Protein AF-A0A6J7ZIA9-F1 (afdb_monomer_lite)

Sequence (327 aa):
MGFYFVWRYLKLGTLVGGYGEGIHLKFNPIQILYNLIIYPTRSVLTGQFNSSLTFWILTFIGLVLISIFALILGYYKHQLKSQIPQTLLLIIVGFWICVLPAINVSVSPFDSQGERYLYWASSFMSIYIALIITILVSNFQLCLILSSIILVSLGLSLHSVNQNWKFAGELSQSLLTSMQKTPIESPIITSVPDNFRGAYLYRTGLIQGLHLFDLDNRFNVQFEQKSTDKPFETVRFYTNNILLVIMNTLREPTDKITINTLKPNQYQFQLSNPQTLFFPTPKNTLVTKDYQVSDVQPQSYTLTLNNPNRFQDLLLYSSGEFVKLSD

Organism: NCBI:txid329571

Secondary structure (DSSP, 8-state):
-HHHHHHHHHHHS-SS-GGGHHHHT---HHHHHHHHHHHHHHTTS---TT--HHHHHHHHHHHHHHHHHHHHHHHHHH-TT-SHHHHHHHHHHHHHHHHGGGTTSPPPSSSSTTGGGTTTHHHHHHHHHHHHHHHH---HHHHHHHHHHHHHHHHHHHHHHHHHHHHHHHHHHHHHHHHHHS--SS-EES-EEEEETTEESSTTTHHHHHHHH-TT-TT--EEEEEE-STT-EEEEEE-SS-EE--EEEE-STT-BEEEEEEETTEEEEEESSTT--EE--TTS--B-SSEEEE---SSEEEEEESSGGGGGGEEEEETTEEEE---

Radius of gyration: 24.94 Å; chains: 1; bounding box: 61×48×70 Å

pLDDT: mean 90.67, std 7.44, range [52.53, 97.94]

Foldseek 3Di:
DVVVQVVCCVVQVDSADDVCCVQLVPDDPVLLVLCVQCQLQCLQDPAAAPDDSVNSVVSSVVVVVLLVVLLVLCCVVVPPVDCLVVLLVCLVVQLCVQLSSVSRPDQHNHARAPCVSNVRSSVSVVVNVLSSLVSVDVDPVVSVVVVVVSVVVVVVVVVVNVVQQVVLVVLLVQALVQVLPDPAQAAEEQEAEQGARNRGHPVPCNLVCCVVPVPVCSQVKDWDWADDRPPDIDIDIDGPRYAHAWYKYHHDLQKWWDWDDPDVQKIKIFIPDPSMFIDHDPSHDQDDCQWHWADGDRGMTMIGGNNNVCLQRYWTDGSSYTDGDDD

Structure (mmCIF, N/CA/C/O backbone):
data_AF-A0A6J7ZIA9-F1
#
_entry.id   AF-A0A6J7ZIA9-F1
#
loop_
_atom_site.group_PDB
_atom_site.id
_atom_site.type_symbol
_atom_site.label_atom_id
_atom_site.label_alt_id
_atom_site.label_comp_id
_atom_site.label_asym_id
_atom_site.label_entity_id
_atom_site.label_seq_id
_atom_site.pdbx_PDB_ins_code
_atom_site.Cartn_x
_atom_site.Cartn_y
_atom_site.Cartn_z
_atom_site.occupancy
_atom_site.B_iso_or_equiv
_atom_site.auth_seq_id
_atom_site.auth_comp_id
_atom_site.auth_asym_id
_atom_site.auth_atom_id
_atom_site.pdbx_PDB_model_num
ATOM 1 N N . MET A 1 1 ? -20.265 -16.336 9.964 1.00 63.94 1 MET A N 1
ATOM 2 C CA . MET A 1 1 ? -18.920 -16.842 9.598 1.00 63.94 1 MET A CA 1
ATOM 3 C C . MET A 1 1 ? -18.919 -18.332 9.263 1.00 63.94 1 MET A C 1
ATOM 5 O O . MET A 1 1 ? -18.637 -18.649 8.119 1.00 63.94 1 MET A O 1
ATOM 9 N N . GLY A 1 2 ? -19.279 -19.246 10.178 1.00 78.88 2 GLY A N 1
ATOM 10 C CA . GLY A 1 2 ? -19.210 -20.701 9.918 1.00 78.88 2 GLY A CA 1
ATOM 11 C C . GLY A 1 2 ? -19.972 -21.176 8.672 1.00 78.88 2 GLY A C 1
ATOM 12 O O . GLY A 1 2 ? -19.410 -21.882 7.844 1.00 78.88 2 GLY A O 1
ATOM 13 N N . PHE A 1 3 ? -21.203 -20.692 8.469 1.00 85.06 3 PHE A N 1
ATOM 14 C CA . PHE A 1 3 ? -22.002 -21.018 7.279 1.00 85.06 3 PHE A CA 1
ATOM 15 C C . PHE A 1 3 ? -21.321 -20.619 5.959 1.00 85.06 3 PHE A C 1
ATOM 17 O O . PHE A 1 3 ? -21.367 -21.377 4.997 1.00 85.06 3 PHE A O 1
ATOM 24 N N . TYR A 1 4 ? -20.642 -19.466 5.922 1.00 83.69 4 TYR A N 1
ATOM 25 C CA . TYR A 1 4 ? -19.906 -19.018 4.735 1.00 83.69 4 TYR A CA 1
ATOM 26 C C . TYR A 1 4 ? -18.781 -19.993 4.383 1.00 83.69 4 TYR A C 1
ATOM 28 O O . TYR A 1 4 ? -18.670 -20.397 3.231 1.00 83.69 4 TYR A O 1
ATOM 36 N N . PHE A 1 5 ? -17.977 -20.403 5.368 1.00 83.50 5 PHE A N 1
ATOM 37 C CA . PHE A 1 5 ? -16.875 -21.337 5.137 1.00 83.50 5 PHE A CA 1
ATOM 38 C C . PHE A 1 5 ? -17.368 -22.728 4.735 1.00 83.50 5 PHE A C 1
ATOM 40 O O . PHE A 1 5 ? -16.812 -23.313 3.811 1.00 83.50 5 PHE A O 1
ATOM 47 N N . VAL A 1 6 ? -18.445 -23.222 5.356 1.00 88.56 6 VAL A N 1
ATOM 48 C CA . VAL A 1 6 ? -19.082 -24.491 4.966 1.00 88.56 6 VAL A CA 1
ATOM 49 C C . VAL A 1 6 ? -19.603 -24.411 3.532 1.00 88.56 6 VAL A C 1
ATOM 51 O O . VAL A 1 6 ? -19.266 -25.257 2.711 1.00 88.56 6 VAL A O 1
ATOM 54 N N . TRP A 1 7 ? -20.368 -23.371 3.191 1.00 87.31 7 TRP A N 1
ATOM 55 C CA . TRP A 1 7 ? -20.901 -23.194 1.839 1.00 87.31 7 TRP A CA 1
ATOM 56 C C . TRP A 1 7 ? -19.794 -23.043 0.793 1.00 87.31 7 TRP A C 1
ATOM 58 O O . TRP A 1 7 ? -19.853 -23.648 -0.277 1.00 87.31 7 TRP A O 1
ATOM 68 N N . ARG A 1 8 ? -18.751 -22.273 1.116 1.00 84.88 8 ARG A N 1
ATOM 69 C CA . ARG A 1 8 ? -17.570 -22.104 0.271 1.00 84.88 8 ARG A CA 1
ATOM 70 C C . ARG A 1 8 ? -16.869 -23.436 0.035 1.00 84.88 8 ARG A C 1
ATOM 72 O O . ARG A 1 8 ? -16.573 -23.745 -1.111 1.00 84.88 8 ARG A O 1
ATOM 79 N N . TYR A 1 9 ? -16.655 -24.232 1.079 1.00 86.50 9 TYR A N 1
ATOM 80 C CA . TYR A 1 9 ? -16.049 -25.554 0.949 1.00 86.50 9 TYR A CA 1
ATOM 81 C C . TYR A 1 9 ? -16.898 -26.480 0.071 1.00 86.50 9 TYR A C 1
ATOM 83 O O . TYR A 1 9 ? -16.375 -27.083 -0.859 1.00 86.50 9 TYR A O 1
ATOM 91 N N . LEU A 1 10 ? -18.218 -26.513 0.285 1.00 88.94 10 LEU A N 1
ATOM 92 C CA . LEU A 1 10 ? -19.140 -27.314 -0.527 1.00 88.94 10 LEU A CA 1
ATOM 93 C C . LEU A 1 10 ? -19.151 -26.904 -2.008 1.00 88.94 10 LEU A C 1
ATOM 95 O O . LEU A 1 10 ? -19.373 -27.748 -2.871 1.00 88.94 10 LEU A O 1
ATOM 99 N N . LYS A 1 11 ? -18.941 -25.618 -2.319 1.00 86.44 11 LYS A N 1
ATOM 100 C CA . LYS A 1 11 ? -18.959 -25.107 -3.699 1.00 86.44 11 LYS A CA 1
ATOM 101 C C . LYS A 1 11 ? -17.598 -25.107 -4.389 1.00 86.44 11 LYS A C 1
ATOM 103 O O . LYS A 1 11 ? -17.558 -25.268 -5.603 1.00 86.44 11 LYS A O 1
ATOM 108 N N . LEU A 1 12 ? -16.519 -24.875 -3.648 1.00 81.88 12 LEU A N 1
ATOM 109 C CA . LEU A 1 12 ? -15.186 -24.600 -4.195 1.00 81.88 12 LEU A CA 1
ATOM 110 C C . LEU A 1 12 ? -14.130 -25.633 -3.781 1.00 81.88 12 LEU A C 1
ATOM 112 O O . LEU A 1 12 ? -12.969 -25.476 -4.145 1.00 81.88 12 LEU A O 1
ATOM 116 N N . GLY A 1 13 ? -14.480 -26.614 -2.942 1.00 81.50 13 GLY A N 1
ATOM 117 C CA . GLY A 1 13 ? -13.549 -27.611 -2.396 1.00 81.50 13 GLY A CA 1
ATOM 118 C C . GLY A 1 13 ? -12.476 -27.045 -1.456 1.00 81.50 13 GLY A C 1
ATOM 119 O O . GLY A 1 13 ? -11.647 -27.791 -0.946 1.00 81.50 13 GLY A O 1
ATOM 120 N N . THR A 1 14 ? -12.476 -25.731 -1.210 1.00 78.94 14 THR A N 1
ATOM 121 C CA . THR A 1 14 ? -11.417 -25.016 -0.490 1.00 78.94 14 THR A CA 1
ATOM 122 C C . THR A 1 14 ? -12.005 -24.018 0.506 1.00 78.94 14 THR A C 1
ATOM 124 O O . THR A 1 14 ? -12.963 -23.296 0.216 1.00 78.94 14 THR A O 1
ATOM 127 N N . LEU A 1 15 ? -11.423 -23.960 1.708 1.00 78.19 15 LEU A N 1
ATOM 128 C CA . LEU A 1 15 ? -11.822 -23.008 2.755 1.00 78.19 15 LEU A CA 1
ATOM 129 C C . LEU A 1 15 ? -11.200 -21.623 2.538 1.00 78.19 15 LEU A C 1
ATOM 131 O O . LEU A 1 15 ? -11.839 -20.602 2.789 1.00 78.19 15 LEU A O 1
ATOM 135 N N . VAL A 1 16 ? -9.968 -21.596 2.029 1.00 76.06 16 VAL A N 1
ATOM 136 C CA . VAL A 1 16 ? -9.188 -20.393 1.720 1.00 76.06 16 VAL A CA 1
ATOM 137 C C . VAL A 1 16 ? -8.781 -20.474 0.251 1.00 76.06 16 VAL A C 1
ATOM 139 O O . VAL A 1 16 ? -8.433 -21.542 -0.234 1.00 76.06 16 VAL A O 1
ATOM 142 N N . GLY A 1 17 ? -8.900 -19.375 -0.495 1.00 69.81 17 GLY A N 1
ATOM 143 C CA . GLY A 1 17 ? -8.611 -19.380 -1.933 1.00 69.81 17 GLY A CA 1
ATOM 144 C C . GLY A 1 17 ? -7.134 -19.143 -2.241 1.00 69.81 17 GLY A C 1
ATOM 145 O O . GLY A 1 17 ? -6.592 -18.143 -1.777 1.00 69.81 17 GLY A O 1
ATOM 146 N N . GLY A 1 18 ? -6.544 -20.004 -3.079 1.00 67.62 18 GLY A N 1
ATOM 147 C CA . GLY A 1 18 ? -5.264 -19.845 -3.791 1.00 67.62 18 GLY A CA 1
ATOM 148 C C . GLY A 1 18 ? -4.221 -18.954 -3.108 1.00 67.62 18 GLY A C 1
ATOM 149 O O . GLY A 1 18 ? -3.633 -19.331 -2.100 1.00 67.62 18 GLY A O 1
ATOM 150 N N . TYR A 1 19 ? -4.018 -17.742 -3.644 1.00 62.50 19 TYR A N 1
ATOM 151 C CA . TYR A 1 19 ? -3.041 -16.754 -3.145 1.00 62.50 19 TYR A CA 1
ATOM 152 C C . TYR A 1 19 ? -3.145 -16.477 -1.635 1.00 62.50 19 TYR A C 1
ATOM 154 O O . TYR A 1 19 ? -2.147 -16.197 -0.974 1.00 62.50 19 TYR A O 1
ATOM 162 N N . GLY A 1 20 ? -4.354 -16.564 -1.082 1.00 67.62 20 GLY A N 1
ATOM 163 C CA . GLY A 1 20 ? -4.605 -16.333 0.328 1.00 67.62 20 GLY A CA 1
ATOM 164 C C . GLY A 1 20 ? -4.094 -17.444 1.243 1.00 67.62 20 GLY A C 1
ATOM 165 O O . GLY A 1 20 ? -3.808 -17.162 2.399 1.00 67.62 20 GLY A O 1
ATOM 166 N N . GLU A 1 21 ? -3.938 -18.680 0.770 1.00 73.00 21 GLU A N 1
ATOM 167 C CA . GLU A 1 21 ? -3.527 -19.806 1.617 1.00 73.00 21 GLU A CA 1
ATOM 168 C C . GLU A 1 21 ? -2.119 -19.596 2.190 1.00 73.00 21 GLU A C 1
ATOM 170 O O . GLU A 1 21 ? -1.925 -19.625 3.406 1.00 73.00 21 GLU A O 1
ATOM 175 N N . GLY A 1 22 ? -1.159 -19.247 1.327 1.00 74.81 22 GLY A N 1
ATOM 176 C CA . GLY A 1 22 ? 0.238 -19.021 1.714 1.00 74.81 22 GLY A CA 1
ATOM 177 C C . GLY A 1 22 ? 0.473 -17.802 2.616 1.00 74.81 22 GLY A C 1
ATOM 178 O O . GLY A 1 22 ? 1.568 -17.643 3.155 1.00 74.81 22 GLY A O 1
ATOM 179 N N . ILE A 1 23 ? -0.537 -16.942 2.789 1.00 79.06 23 ILE A N 1
ATOM 180 C CA . ILE A 1 23 ? -0.454 -15.725 3.606 1.00 79.06 23 ILE A CA 1
ATOM 181 C C . ILE A 1 23 ? -1.338 -15.851 4.852 1.00 79.06 23 ILE A C 1
ATOM 183 O O . ILE A 1 23 ? -0.855 -15.692 5.969 1.00 79.06 23 ILE A O 1
ATOM 187 N N . HIS A 1 24 ? -2.623 -16.170 4.690 1.00 80.00 24 HIS A N 1
ATOM 188 C CA . HIS A 1 24 ? -3.585 -16.230 5.791 1.00 80.00 24 HIS A CA 1
ATOM 189 C C . HIS A 1 24 ? -3.388 -17.444 6.703 1.00 80.00 24 HIS A C 1
ATOM 191 O O . HIS A 1 24 ? -3.797 -17.368 7.858 1.00 80.00 24 HIS A O 1
ATOM 197 N N . LEU A 1 25 ? -2.753 -18.530 6.242 1.00 82.62 25 LEU A N 1
ATOM 198 C CA . LEU A 1 25 ? -2.433 -19.690 7.089 1.00 82.62 25 LEU A CA 1
ATOM 199 C C . LEU A 1 25 ? -1.019 -19.636 7.685 1.00 82.62 25 LEU A C 1
ATOM 201 O O . LEU A 1 25 ? -0.633 -20.514 8.455 1.00 82.62 25 LEU A O 1
ATOM 205 N N . LYS A 1 26 ? -0.238 -18.598 7.367 1.00 86.19 26 LYS A N 1
ATOM 206 C CA . LYS A 1 26 ? 1.112 -18.421 7.900 1.00 86.19 26 LYS A CA 1
ATOM 207 C C . LYS A 1 26 ? 1.062 -17.680 9.236 1.00 86.19 26 LYS A C 1
ATOM 209 O O . LYS A 1 26 ? 1.241 -16.465 9.298 1.00 86.19 26 LYS A O 1
ATOM 214 N N . PHE A 1 27 ? 0.839 -18.425 10.315 1.00 87.62 27 PHE A N 1
ATOM 215 C CA . PHE A 1 27 ? 0.818 -17.885 11.675 1.00 87.62 27 PHE A CA 1
ATOM 216 C C . PHE A 1 27 ? 2.228 -17.519 12.143 1.00 87.62 27 PHE A C 1
ATOM 218 O O . PHE A 1 27 ? 2.970 -18.352 12.659 1.00 87.62 27 PHE A O 1
ATOM 225 N N . ASN A 1 28 ? 2.605 -16.256 11.954 1.00 92.12 28 ASN A N 1
ATOM 226 C CA . ASN A 1 28 ? 3.830 -15.697 12.511 1.00 92.12 28 ASN A CA 1
ATOM 227 C C . ASN A 1 28 ? 3.496 -14.940 13.814 1.00 92.12 28 ASN A C 1
ATOM 229 O O . ASN A 1 28 ? 2.843 -13.897 13.745 1.00 92.12 28 ASN A O 1
ATOM 233 N N . PRO A 1 29 ? 3.958 -15.405 14.991 1.00 93.31 29 PRO A N 1
ATOM 234 C CA . PRO A 1 29 ? 3.636 -14.774 16.273 1.00 93.31 29 PRO A CA 1
ATOM 235 C C . PRO A 1 29 ? 4.041 -13.298 16.367 1.00 93.31 29 PRO A C 1
ATOM 237 O O . PRO A 1 29 ? 3.308 -12.498 16.942 1.00 93.31 29 PRO A O 1
ATOM 240 N N . ILE A 1 30 ? 5.176 -12.919 15.769 1.00 93.31 30 ILE A N 1
ATOM 241 C CA . ILE A 1 30 ? 5.675 -11.534 15.785 1.00 93.31 30 ILE A CA 1
ATOM 242 C C . ILE A 1 30 ? 4.734 -10.633 14.981 1.00 93.31 30 ILE A C 1
ATOM 244 O O . ILE A 1 30 ? 4.370 -9.548 15.427 1.00 93.31 30 ILE A O 1
ATOM 248 N N . GLN A 1 31 ? 4.299 -11.110 13.814 1.00 92.50 31 GLN A N 1
ATOM 249 C CA . GLN A 1 31 ? 3.351 -10.407 12.953 1.00 92.50 31 GLN A CA 1
ATOM 250 C C . GLN A 1 31 ? 1.987 -10.237 13.632 1.00 92.50 31 GLN A C 1
ATOM 252 O O . GLN A 1 31 ? 1.391 -9.162 13.577 1.00 92.50 31 GLN A O 1
ATOM 257 N N . ILE A 1 32 ? 1.503 -11.286 14.298 1.00 94.62 32 ILE A N 1
ATOM 258 C CA . ILE A 1 32 ? 0.249 -11.243 15.051 1.00 94.62 32 ILE A CA 1
ATOM 259 C C . ILE A 1 32 ? 0.358 -10.215 16.179 1.00 94.62 32 ILE A C 1
ATOM 261 O O . ILE A 1 32 ? -0.504 -9.348 16.284 1.00 94.62 32 ILE A O 1
ATOM 265 N N . LEU A 1 33 ? 1.434 -10.252 16.974 1.00 94.62 33 LEU A N 1
ATOM 266 C CA . LEU A 1 33 ? 1.655 -9.297 18.063 1.00 94.62 33 LEU A CA 1
ATOM 267 C C . LEU A 1 33 ? 1.721 -7.850 17.556 1.00 94.62 33 LEU A C 1
ATOM 269 O O . LEU A 1 33 ? 1.126 -6.958 18.154 1.00 94.62 33 LEU A O 1
ATOM 273 N N . TYR A 1 34 ? 2.391 -7.625 16.426 1.00 94.81 34 TYR A N 1
ATOM 274 C CA . TYR A 1 34 ? 2.410 -6.329 15.757 1.00 94.81 34 TYR A CA 1
ATOM 275 C C . TYR A 1 34 ? 0.993 -5.870 15.375 1.00 94.81 34 TYR A C 1
ATOM 277 O O . TYR A 1 34 ? 0.587 -4.751 15.693 1.00 94.81 34 TYR A O 1
ATOM 285 N N . ASN A 1 35 ? 0.194 -6.750 14.772 1.00 95.38 35 ASN A N 1
ATOM 286 C CA . ASN A 1 35 ? -1.176 -6.438 14.364 1.00 95.38 35 ASN A CA 1
ATOM 287 C C . ASN A 1 35 ? -2.129 -6.211 15.541 1.00 95.38 35 ASN A C 1
ATOM 289 O O . ASN A 1 35 ? -3.050 -5.404 15.413 1.00 95.38 35 ASN A O 1
ATOM 293 N N . LEU A 1 36 ? -1.885 -6.835 16.700 1.00 95.50 36 LEU A N 1
ATOM 294 C CA . LEU A 1 36 ? -2.646 -6.551 17.920 1.00 95.50 36 LEU A CA 1
ATOM 295 C C . LEU A 1 36 ? -2.551 -5.071 18.335 1.00 95.50 36 LEU A C 1
ATOM 297 O O . LEU A 1 36 ? -3.483 -4.530 18.926 1.00 95.50 36 LEU A O 1
ATOM 301 N N . ILE A 1 37 ? -1.446 -4.408 17.991 1.00 96.56 37 ILE A N 1
ATOM 302 C CA . ILE A 1 37 ? -1.200 -2.992 18.284 1.00 96.56 37 ILE A CA 1
ATOM 303 C C . ILE A 1 37 ? -1.695 -2.119 17.127 1.00 96.56 37 ILE A C 1
ATOM 305 O O . ILE A 1 37 ? -2.405 -1.131 17.334 1.00 96.56 37 ILE A O 1
ATOM 309 N N . ILE A 1 38 ? -1.336 -2.478 15.892 1.00 96.50 38 ILE A N 1
ATOM 310 C CA . ILE A 1 38 ? -1.595 -1.644 14.713 1.00 96.50 38 ILE A CA 1
ATOM 311 C C . ILE A 1 38 ? -3.074 -1.605 14.330 1.00 96.50 38 ILE A C 1
ATOM 313 O O . ILE A 1 38 ? -3.571 -0.551 13.952 1.00 96.50 38 ILE A O 1
ATOM 317 N N . TYR A 1 39 ? -3.818 -2.702 14.447 1.00 96.62 39 TYR A N 1
ATOM 318 C CA . TYR A 1 39 ? -5.216 -2.746 14.004 1.00 96.62 39 TYR A CA 1
ATOM 319 C C . TYR A 1 39 ? -6.142 -1.770 14.741 1.00 96.62 39 TYR A C 1
ATOM 321 O O . TYR A 1 39 ? -6.813 -0.976 14.071 1.00 96.62 39 TYR A O 1
ATOM 329 N N . PRO A 1 40 ? -6.197 -1.763 16.087 1.00 96.38 40 PRO A N 1
ATOM 330 C CA . PRO A 1 40 ? -7.043 -0.816 16.809 1.00 96.38 40 PRO A CA 1
ATOM 331 C C . PRO A 1 40 ? -6.578 0.630 16.610 1.00 96.38 40 PRO A C 1
ATOM 333 O O . PRO A 1 40 ? -7.402 1.523 16.439 1.00 96.38 40 PRO A O 1
ATOM 336 N N . THR A 1 41 ? -5.266 0.872 16.567 1.00 96.12 41 THR A N 1
ATOM 337 C CA . THR A 1 41 ? -4.726 2.230 16.421 1.00 96.12 41 THR A CA 1
ATOM 338 C C . THR A 1 41 ? -4.951 2.803 15.022 1.00 96.12 41 THR A C 1
ATOM 340 O O . THR A 1 41 ? -5.386 3.948 14.902 1.00 96.12 41 THR A O 1
ATOM 343 N N . ARG A 1 42 ? -4.769 2.006 13.960 1.00 94.69 42 ARG A N 1
ATOM 344 C CA . ARG A 1 42 ? -5.053 2.408 12.569 1.00 94.69 42 ARG A CA 1
ATOM 345 C C . ARG A 1 42 ? -6.538 2.523 12.246 1.00 94.69 42 ARG A C 1
ATOM 347 O O . ARG A 1 42 ? -6.885 3.149 11.251 1.00 94.69 42 ARG A O 1
ATOM 354 N N . SER A 1 43 ? -7.408 1.968 13.088 1.00 93.88 43 SER A N 1
ATOM 355 C CA . SER A 1 43 ? -8.859 2.170 12.983 1.00 93.88 43 SER A CA 1
ATOM 356 C C . SER A 1 43 ? -9.315 3.533 13.525 1.00 93.88 43 SER A C 1
ATOM 358 O O . SER A 1 43 ? -10.459 3.918 13.300 1.00 93.88 43 SER A O 1
ATOM 360 N N . VAL A 1 44 ? -8.440 4.259 14.234 1.00 90.94 44 VAL A N 1
ATOM 361 C CA . VAL A 1 44 ? -8.704 5.610 14.769 1.00 90.94 44 VAL A CA 1
ATOM 362 C C . VAL A 1 44 ? -7.875 6.659 14.052 1.00 90.94 44 VAL A C 1
ATOM 364 O O . VAL A 1 44 ? -8.384 7.717 13.694 1.00 90.94 44 VAL A O 1
ATOM 367 N N . LEU A 1 45 ? -6.588 6.373 13.865 1.00 91.25 45 LEU A N 1
ATOM 368 C CA . LEU A 1 45 ? -5.638 7.278 13.242 1.00 91.25 45 LEU A CA 1
ATOM 369 C C . LEU A 1 45 ? -5.315 6.813 11.832 1.00 91.25 45 LEU A C 1
ATOM 371 O O . LEU A 1 45 ? -5.071 5.630 11.582 1.00 91.25 45 LEU A O 1
ATOM 375 N N . THR A 1 46 ? -5.234 7.770 10.915 1.00 89.12 46 THR A N 1
ATOM 376 C CA . THR A 1 46 ? -4.716 7.515 9.572 1.00 89.12 46 THR A CA 1
ATOM 377 C C . THR A 1 46 ? -3.212 7.279 9.598 1.00 89.12 46 THR A C 1
ATOM 379 O O . THR A 1 46 ? -2.548 7.606 10.587 1.00 89.12 46 THR A O 1
ATOM 382 N N . GLY A 1 47 ? -2.678 6.693 8.523 1.00 87.69 47 GLY A N 1
ATOM 383 C CA . GLY A 1 47 ? -1.262 6.352 8.428 1.00 87.69 47 GLY A CA 1
ATOM 384 C C . GLY A 1 47 ? -0.398 7.579 8.696 1.00 87.69 47 GLY A C 1
ATOM 385 O O . GLY A 1 47 ? -0.653 8.649 8.145 1.00 87.69 47 GLY A O 1
ATOM 386 N N . GLN A 1 48 ? 0.579 7.429 9.586 1.00 87.69 48 GLN A N 1
ATOM 387 C CA . GLN A 1 48 ? 1.468 8.510 9.991 1.00 87.69 48 GLN A CA 1
ATOM 388 C C . GLN A 1 48 ? 2.835 8.265 9.382 1.00 87.69 48 GLN A C 1
ATOM 390 O O . GLN A 1 48 ? 3.551 7.322 9.722 1.00 87.69 48 GLN A O 1
ATOM 395 N N . PHE A 1 49 ? 3.198 9.122 8.443 1.00 81.81 49 PHE A N 1
ATOM 396 C CA . PHE A 1 49 ? 4.485 9.013 7.792 1.00 81.81 49 PHE A CA 1
ATOM 397 C C . PHE A 1 49 ? 5.627 9.273 8.795 1.00 81.81 49 PHE A C 1
ATOM 399 O O . PHE A 1 49 ? 5.483 10.086 9.705 1.00 81.81 49 PHE A O 1
ATOM 406 N N . ASN A 1 50 ? 6.747 8.551 8.665 1.00 83.06 50 ASN A N 1
ATOM 407 C CA . ASN A 1 50 ? 7.880 8.572 9.608 1.00 83.06 50 ASN A CA 1
ATOM 408 C C . ASN A 1 50 ? 7.539 8.253 11.080 1.00 83.06 50 ASN A C 1
ATOM 410 O O . ASN A 1 50 ? 8.354 8.495 11.970 1.00 83.06 50 ASN A O 1
ATOM 414 N N . SER A 1 51 ? 6.366 7.683 11.367 1.00 90.25 51 SER A N 1
ATOM 415 C CA . SER A 1 51 ? 6.026 7.270 12.730 1.00 90.25 51 SER A CA 1
ATOM 416 C C . SER A 1 51 ? 6.910 6.114 13.197 1.00 90.25 51 SER A C 1
ATOM 418 O O . SER A 1 51 ? 7.077 5.130 12.483 1.00 90.25 51 SER A O 1
ATOM 420 N N . SER A 1 52 ? 7.431 6.166 14.417 1.00 93.12 52 SER A N 1
ATOM 421 C CA . SER A 1 52 ? 8.121 5.013 14.999 1.00 93.12 52 SER A CA 1
ATOM 422 C C . SER A 1 52 ? 7.123 3.971 15.515 1.00 93.12 52 SER A C 1
ATOM 424 O O . SER A 1 52 ? 5.964 4.278 15.794 1.00 93.12 52 SER A O 1
ATOM 426 N N . LEU A 1 53 ? 7.571 2.728 15.719 1.00 92.25 53 LEU A N 1
ATOM 427 C CA . LEU A 1 53 ? 6.754 1.714 16.399 1.00 92.25 53 LEU A CA 1
ATOM 428 C C . LEU A 1 53 ? 6.307 2.188 17.796 1.00 92.25 53 LEU A C 1
ATOM 430 O O . LEU A 1 53 ? 5.176 1.934 18.205 1.00 92.25 53 LEU A O 1
ATOM 434 N N . THR A 1 54 ? 7.161 2.940 18.496 1.00 95.50 54 THR A N 1
ATOM 435 C CA . THR A 1 54 ? 6.864 3.532 19.807 1.00 95.50 54 THR A CA 1
ATOM 436 C C . THR A 1 54 ? 5.631 4.430 19.772 1.00 95.50 54 THR A C 1
ATOM 438 O O . THR A 1 54 ? 4.810 4.359 20.682 1.00 95.50 54 THR A O 1
ATOM 441 N N . PHE A 1 55 ? 5.453 5.229 18.714 1.00 96.12 55 PHE A N 1
ATOM 442 C CA . PHE A 1 55 ? 4.262 6.066 18.550 1.00 96.12 55 PHE A CA 1
ATOM 443 C C . PHE A 1 55 ? 2.974 5.226 18.553 1.00 96.12 55 PHE A C 1
ATOM 445 O O . PHE A 1 55 ? 2.015 5.547 19.259 1.00 96.12 55 PHE A O 1
ATOM 452 N N . TRP A 1 56 ? 2.968 4.104 17.830 1.00 96.19 56 TRP A N 1
ATOM 453 C CA . TRP A 1 56 ? 1.812 3.207 17.765 1.00 96.19 56 TRP A CA 1
ATOM 454 C C . TRP A 1 56 ? 1.568 2.462 19.076 1.00 96.19 56 TRP A C 1
ATOM 456 O O . TRP A 1 56 ? 0.420 2.328 19.491 1.00 96.19 56 TRP A O 1
ATOM 466 N N . ILE A 1 57 ? 2.632 2.047 19.770 1.00 97.25 57 ILE A N 1
ATOM 467 C CA . ILE A 1 57 ? 2.532 1.443 21.107 1.00 97.25 57 ILE A CA 1
ATOM 468 C C . ILE A 1 57 ? 1.901 2.429 22.097 1.00 97.25 57 ILE A C 1
ATOM 470 O O . ILE A 1 57 ? 0.959 2.071 22.800 1.00 97.25 57 ILE A O 1
ATOM 474 N N . LEU A 1 58 ? 2.374 3.678 22.134 1.00 97.25 58 LEU A N 1
ATOM 475 C CA . LEU A 1 58 ? 1.824 4.708 23.020 1.00 97.25 58 LEU A CA 1
ATOM 476 C C . LEU A 1 58 ? 0.362 5.021 22.688 1.00 97.25 58 LEU A C 1
ATOM 478 O O . LEU A 1 58 ? -0.461 5.128 23.594 1.00 97.25 58 LEU A O 1
ATOM 482 N N . THR A 1 59 ? 0.019 5.097 21.400 1.00 96.44 59 THR A N 1
ATOM 483 C CA . THR A 1 59 ? -1.373 5.265 20.958 1.00 96.44 59 THR A CA 1
ATOM 484 C C . THR A 1 59 ? -2.248 4.108 21.445 1.00 96.44 59 THR A C 1
ATOM 486 O O . THR A 1 59 ? -3.334 4.331 21.977 1.00 96.44 59 THR A O 1
ATOM 489 N N . PHE A 1 60 ? -1.769 2.868 21.314 1.00 97.50 60 PHE A N 1
ATOM 490 C CA . PHE A 1 60 ? -2.486 1.682 21.776 1.00 97.50 60 PHE A CA 1
ATOM 491 C C . PHE A 1 60 ? -2.697 1.693 23.294 1.00 97.50 60 PHE A C 1
ATOM 493 O O . PHE A 1 60 ? -3.819 1.491 23.755 1.00 97.50 60 PHE A O 1
ATOM 500 N N . ILE A 1 61 ? -1.654 2.005 24.070 1.00 97.94 61 ILE A N 1
ATOM 501 C CA . ILE A 1 61 ? -1.755 2.164 25.528 1.00 97.94 61 ILE A CA 1
ATOM 502 C C . ILE A 1 61 ? -2.784 3.246 25.873 1.00 97.94 61 ILE A C 1
ATOM 504 O O . ILE A 1 61 ? -3.636 3.024 26.729 1.00 97.94 61 ILE A O 1
ATOM 508 N N . GLY A 1 62 ? -2.769 4.383 25.171 1.00 97.50 62 GLY A N 1
ATOM 509 C CA . GLY A 1 62 ? -3.766 5.441 25.335 1.00 97.50 62 GLY A CA 1
ATOM 510 C C . GLY A 1 62 ? -5.201 4.945 25.124 1.00 97.50 62 GLY A C 1
ATOM 511 O O . GLY A 1 62 ? -6.066 5.211 25.958 1.00 97.50 62 GLY A O 1
ATOM 512 N N . LEU A 1 63 ? -5.456 4.164 24.068 1.00 96.25 63 LEU A N 1
ATOM 513 C CA . LEU A 1 63 ? -6.774 3.563 23.812 1.00 96.25 63 LEU A CA 1
ATOM 514 C C . LEU A 1 63 ? -7.210 2.606 24.930 1.00 96.25 63 LEU A C 1
ATOM 516 O O . LEU A 1 63 ? -8.373 2.634 25.343 1.00 96.25 63 LEU A O 1
ATOM 520 N N . VAL A 1 64 ? -6.287 1.791 25.446 1.00 96.12 64 VAL A N 1
ATOM 521 C CA . VAL A 1 64 ? -6.550 0.879 26.571 1.00 96.12 64 VAL A CA 1
ATOM 522 C C . VAL A 1 64 ? -6.880 1.665 27.841 1.00 96.12 64 VAL A C 1
ATOM 524 O O . VAL A 1 64 ? -7.874 1.370 28.502 1.00 96.12 64 VAL A O 1
ATOM 527 N N . LEU A 1 65 ? -6.105 2.702 28.164 1.00 97.25 65 LEU A N 1
ATOM 528 C CA . LEU A 1 65 ? -6.343 3.542 29.340 1.00 97.25 65 LEU A CA 1
ATOM 529 C C . LEU A 1 65 ? -7.682 4.285 29.253 1.00 97.25 65 LEU A C 1
ATOM 531 O O . LEU A 1 65 ? -8.424 4.310 30.234 1.00 97.25 65 LEU A O 1
ATOM 535 N N . ILE A 1 66 ? -8.036 4.820 28.079 1.00 95.12 66 ILE A N 1
ATOM 536 C CA . ILE A 1 66 ? -9.347 5.442 27.833 1.00 95.12 66 ILE A CA 1
ATOM 537 C C . ILE A 1 66 ? -10.475 4.421 28.025 1.00 95.12 66 ILE A C 1
ATOM 539 O O . ILE A 1 66 ? -11.476 4.741 28.665 1.00 95.12 66 ILE A O 1
ATOM 543 N N . SER A 1 67 ? -10.307 3.190 27.528 1.00 92.75 67 SER A N 1
ATOM 544 C CA . SER A 1 67 ? -11.289 2.111 27.710 1.00 92.75 67 SER A CA 1
ATOM 545 C C . SER A 1 67 ? -11.504 1.787 29.189 1.00 92.75 67 SER A C 1
ATOM 547 O O . SER A 1 67 ? -12.642 1.718 29.650 1.00 92.75 67 SER A O 1
ATOM 549 N N . ILE A 1 68 ? -10.414 1.621 29.949 1.00 93.31 68 ILE A N 1
ATOM 550 C CA . ILE A 1 68 ? -10.460 1.334 31.390 1.00 93.31 68 ILE A CA 1
ATOM 551 C C . ILE A 1 68 ? -11.139 2.486 32.134 1.00 93.31 68 ILE A C 1
ATOM 553 O O . ILE A 1 68 ? -12.039 2.260 32.941 1.00 93.31 68 ILE A O 1
ATOM 557 N N . PHE A 1 69 ? -10.758 3.727 31.835 1.00 93.50 69 PHE A N 1
ATOM 558 C CA . PHE A 1 69 ? -11.346 4.903 32.463 1.00 93.50 69 PHE A CA 1
ATOM 559 C C . PHE A 1 69 ? -12.847 5.032 32.165 1.00 93.50 69 PHE A C 1
ATOM 561 O O . PHE A 1 69 ? -13.636 5.278 33.078 1.00 93.50 69 PHE A O 1
ATOM 568 N N . ALA A 1 70 ? -13.265 4.797 30.918 1.00 90.56 70 ALA A N 1
ATOM 569 C CA . ALA A 1 70 ? -14.673 4.801 30.534 1.00 90.56 70 ALA A CA 1
ATOM 570 C C . ALA A 1 70 ? -15.471 3.680 31.222 1.00 90.56 70 ALA A C 1
ATOM 572 O O . ALA A 1 70 ? -16.598 3.920 31.650 1.00 90.56 70 ALA A O 1
ATOM 573 N N . LEU A 1 71 ? -14.897 2.484 31.395 1.00 89.31 71 LEU A N 1
ATOM 574 C CA . LEU A 1 71 ? -15.523 1.402 32.167 1.00 89.31 71 LEU A CA 1
ATOM 575 C C . LEU A 1 71 ? -15.748 1.805 33.625 1.00 89.31 71 LEU A C 1
ATOM 577 O O . LEU A 1 71 ? -16.854 1.648 34.142 1.00 89.31 71 LEU A O 1
ATOM 581 N N . ILE A 1 72 ? -14.715 2.359 34.266 1.00 90.12 72 ILE A N 1
ATOM 582 C CA . ILE A 1 72 ? -14.771 2.819 35.657 1.00 90.12 72 ILE A CA 1
ATOM 583 C C . ILE A 1 72 ? -15.844 3.906 35.807 1.00 90.12 72 ILE A C 1
ATOM 585 O O . ILE A 1 72 ? -16.740 3.789 36.643 1.00 90.12 72 ILE A O 1
ATOM 589 N N . LEU A 1 73 ? -15.813 4.940 34.962 1.00 88.62 73 LEU A N 1
ATOM 590 C CA . LEU A 1 73 ? -16.806 6.014 34.997 1.00 88.62 73 LEU A CA 1
ATOM 591 C C . LEU A 1 73 ? -18.222 5.525 34.692 1.00 88.62 73 LEU A C 1
ATOM 593 O O . LEU A 1 73 ? -19.162 5.947 35.363 1.00 88.62 73 LEU A O 1
ATOM 597 N N . GLY A 1 74 ? -18.388 4.646 33.702 1.00 84.69 74 GLY A N 1
ATOM 598 C CA . GLY A 1 74 ? -19.680 4.067 33.346 1.00 84.69 74 GLY A CA 1
ATOM 599 C C . GLY A 1 74 ? -20.289 3.278 34.504 1.00 84.69 74 GLY A C 1
ATOM 600 O O . GLY A 1 74 ? -21.482 3.415 34.778 1.00 84.69 74 GLY A O 1
ATOM 601 N N . TYR A 1 75 ? -19.456 2.528 35.231 1.00 84.25 75 TYR A N 1
ATOM 602 C CA . TYR A 1 75 ? -19.849 1.810 36.440 1.00 84.25 75 TYR A CA 1
ATOM 603 C C . TYR A 1 75 ? -20.308 2.763 37.555 1.00 84.25 75 TYR A C 1
ATOM 605 O O . TYR A 1 75 ? -21.387 2.577 38.119 1.00 84.25 75 TYR A O 1
ATOM 613 N N . TYR A 1 76 ? -19.537 3.820 37.838 1.00 84.62 76 TYR A N 1
ATOM 614 C CA . TYR A 1 76 ? -19.870 4.779 38.897 1.00 84.62 76 TYR A CA 1
ATOM 615 C C . TYR A 1 76 ? -21.082 5.661 38.568 1.00 84.62 76 TYR A C 1
ATOM 617 O O . TYR A 1 76 ? -21.925 5.879 39.436 1.00 84.62 76 TYR A O 1
ATOM 625 N N . LYS A 1 77 ? -21.199 6.161 37.330 1.00 81.00 77 LYS A N 1
ATOM 626 C CA . LYS A 1 77 ? -22.294 7.061 36.927 1.00 81.00 77 LYS A CA 1
ATOM 627 C C . LYS A 1 77 ? -23.637 6.348 36.797 1.00 81.00 77 LYS A C 1
ATOM 629 O O . LYS A 1 77 ? -24.662 6.940 37.117 1.00 81.00 77 LYS A O 1
ATOM 634 N N . HIS A 1 78 ? -23.649 5.109 36.304 1.00 70.56 78 HIS A N 1
ATOM 635 C CA . HIS A 1 78 ? -24.894 4.433 35.921 1.00 70.56 78 HIS A CA 1
ATOM 636 C C . HIS A 1 78 ? -25.269 3.238 36.810 1.00 70.56 78 HIS A C 1
ATOM 638 O O . HIS A 1 78 ? -26.316 2.631 36.582 1.00 70.56 78 HIS A O 1
ATOM 644 N N . GLN A 1 79 ? -24.465 2.942 37.842 1.00 63.97 79 GLN A N 1
ATOM 645 C CA . GLN A 1 79 ? -24.646 1.830 38.785 1.00 63.97 79 GLN A CA 1
ATOM 646 C C . GLN A 1 79 ? -24.728 0.444 38.090 1.00 63.97 79 GLN A C 1
ATOM 648 O O . GLN A 1 79 ? -24.751 0.320 36.865 1.00 63.97 79 GLN A O 1
ATOM 653 N N . LEU A 1 80 ? -24.784 -0.639 38.876 1.00 55.38 80 LEU A N 1
ATOM 654 C CA . LEU A 1 80 ? -24.782 -2.047 38.419 1.00 55.38 80 LEU A CA 1
ATOM 655 C C . LEU A 1 80 ? -25.930 -2.446 37.460 1.00 55.38 80 LEU A C 1
ATOM 657 O O . LEU A 1 80 ? -25.931 -3.561 36.947 1.00 55.38 80 LEU A O 1
ATOM 661 N N . LYS A 1 81 ? -26.910 -1.567 37.209 1.00 60.50 81 LYS A N 1
ATOM 662 C CA . LYS A 1 81 ? -28.027 -1.815 36.277 1.00 60.50 81 LYS A CA 1
ATOM 663 C C . LYS A 1 81 ? -27.722 -1.412 34.829 1.00 60.50 81 LYS A C 1
ATOM 665 O O . LYS A 1 81 ? -28.537 -1.666 33.945 1.00 60.50 81 LYS A O 1
ATOM 670 N N . SER A 1 82 ? -26.582 -0.774 34.576 1.00 74.06 82 SER A N 1
ATOM 671 C CA . SER A 1 82 ? -26.206 -0.312 33.242 1.00 74.06 82 SER A CA 1
ATOM 672 C C . SER A 1 82 ? -25.636 -1.431 32.372 1.00 74.06 82 SER A C 1
ATOM 674 O O . SER A 1 82 ? -24.708 -2.129 32.773 1.00 74.06 82 SER A O 1
ATOM 676 N N . GLN A 1 83 ? -26.127 -1.547 31.137 1.00 85.00 83 GLN A N 1
ATOM 677 C CA . GLN A 1 83 ? -25.584 -2.470 30.131 1.00 85.00 83 GLN A CA 1
ATOM 678 C C . GLN A 1 83 ? -24.277 -1.957 29.495 1.00 85.00 83 GLN A C 1
ATOM 680 O O . 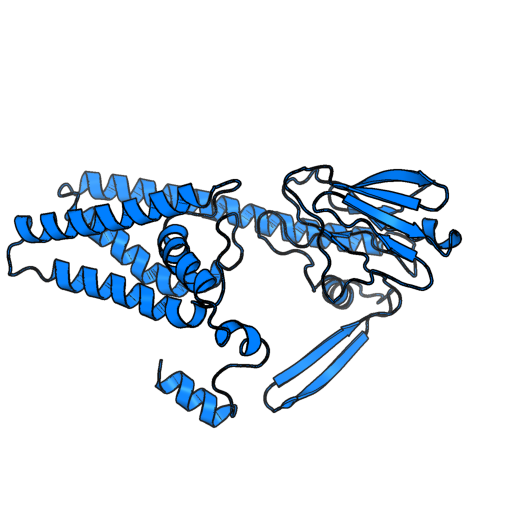GLN A 1 83 ? -23.666 -2.664 28.701 1.00 85.00 83 GLN A O 1
ATOM 685 N N . ILE A 1 84 ? -23.805 -0.754 29.851 1.00 83.88 84 ILE A N 1
ATOM 686 C CA . ILE A 1 84 ? -22.632 -0.112 29.233 1.00 83.88 84 ILE A CA 1
ATOM 687 C C . ILE A 1 84 ? -21.374 -1.004 29.237 1.00 83.88 84 ILE A C 1
ATOM 689 O O . ILE A 1 84 ? -20.774 -1.142 28.170 1.00 83.88 84 ILE A O 1
ATOM 693 N N . PRO A 1 85 ? -20.964 -1.650 30.351 1.00 83.94 85 PRO A N 1
ATOM 694 C CA . PRO A 1 85 ? -19.780 -2.512 30.341 1.00 83.94 85 PRO A CA 1
ATOM 695 C C . PRO A 1 85 ? -19.934 -3.723 29.412 1.00 83.94 85 PRO A C 1
ATOM 697 O O . PRO A 1 85 ? -18.983 -4.100 28.730 1.00 83.94 85 PRO A O 1
ATOM 700 N N . GLN A 1 86 ? -21.138 -4.304 29.347 1.00 88.62 86 GLN A N 1
ATOM 701 C CA . GLN A 1 86 ? -21.450 -5.432 28.463 1.00 88.62 86 GLN A CA 1
ATOM 702 C C . GLN A 1 86 ? -21.405 -4.999 26.996 1.00 88.62 86 GLN A C 1
ATOM 704 O O . GLN A 1 86 ? -20.799 -5.683 26.176 1.00 88.62 86 GLN A O 1
ATOM 709 N N . THR A 1 87 ? -21.982 -3.837 26.677 1.00 91.88 87 THR A N 1
ATOM 710 C CA . THR A 1 87 ? -21.940 -3.248 25.336 1.00 91.88 87 THR A CA 1
ATOM 711 C C . THR A 1 87 ? -20.507 -2.926 24.918 1.00 91.88 87 THR A C 1
ATOM 713 O O . THR A 1 87 ? -20.108 -3.262 23.807 1.00 91.88 87 THR A O 1
ATOM 716 N N . LEU A 1 88 ? -19.700 -2.328 25.800 1.00 90.50 88 LEU A N 1
ATOM 717 C CA . LEU A 1 88 ? -18.305 -2.003 25.505 1.00 90.50 88 LEU A CA 1
ATOM 718 C C . LEU A 1 88 ? -17.469 -3.268 25.261 1.00 90.50 88 LEU A C 1
ATOM 720 O O . LEU A 1 88 ? -16.723 -3.332 24.285 1.00 90.50 88 LEU A O 1
ATOM 724 N N . LEU A 1 89 ? -17.648 -4.301 26.090 1.00 90.38 89 LEU A N 1
ATOM 725 C CA . LEU A 1 89 ? -17.012 -5.602 25.885 1.00 90.38 89 LEU A CA 1
ATOM 726 C C . LEU A 1 89 ? -17.446 -6.239 24.559 1.00 90.38 89 LEU A C 1
ATOM 728 O O . LEU A 1 89 ? -16.595 -6.695 23.801 1.00 90.38 89 LEU A O 1
ATOM 732 N N . LEU A 1 90 ? -18.748 -6.233 24.254 1.00 95.25 90 LEU A N 1
ATOM 733 C CA . LEU A 1 90 ? -19.290 -6.746 22.995 1.00 95.25 90 LEU A CA 1
ATOM 734 C C . LEU A 1 90 ? -18.659 -6.041 21.790 1.00 95.25 90 LEU A C 1
ATOM 736 O O . LEU A 1 90 ? -18.303 -6.704 20.820 1.00 95.25 90 LEU A O 1
ATOM 740 N N . ILE A 1 91 ? -18.493 -4.718 21.853 1.00 96.31 91 ILE A N 1
ATOM 741 C CA . ILE A 1 91 ? -17.886 -3.937 20.773 1.00 96.31 91 ILE A CA 1
ATOM 742 C C . ILE A 1 91 ? -16.406 -4.295 20.595 1.00 96.31 91 ILE A C 1
ATOM 744 O O . ILE A 1 91 ? -15.973 -4.530 19.467 1.00 96.31 91 ILE A O 1
ATOM 748 N N . ILE A 1 92 ? -15.638 -4.386 21.687 1.00 94.81 92 ILE A N 1
ATOM 749 C CA . ILE A 1 92 ? -14.213 -4.753 21.643 1.00 94.81 92 ILE A CA 1
ATOM 750 C C . ILE A 1 92 ? -14.037 -6.176 21.097 1.00 94.81 92 ILE A C 1
ATOM 752 O O . ILE A 1 92 ? -13.201 -6.415 20.227 1.00 94.81 92 ILE A O 1
ATOM 756 N N . VAL A 1 93 ? -14.840 -7.130 21.570 1.00 96.00 93 VAL A N 1
ATOM 757 C CA . VAL A 1 93 ? -14.808 -8.515 21.083 1.00 96.00 93 VAL A CA 1
ATOM 758 C C . VAL A 1 93 ? -15.238 -8.582 19.616 1.00 96.00 93 VAL A C 1
ATOM 760 O O . VAL A 1 93 ? -14.586 -9.253 18.819 1.00 96.00 93 VAL A O 1
ATOM 763 N N . GLY A 1 94 ? -16.286 -7.848 19.235 1.00 96.94 94 GLY A N 1
ATOM 764 C CA . GLY A 1 94 ? -16.759 -7.747 17.855 1.00 96.94 94 GLY A CA 1
ATOM 765 C C . GLY A 1 94 ? -15.687 -7.216 16.903 1.00 96.94 94 GLY A C 1
ATOM 766 O O . GLY A 1 94 ? -15.460 -7.815 15.852 1.00 96.94 94 GLY A O 1
ATOM 767 N N . PHE A 1 95 ? -14.955 -6.173 17.309 1.00 97.31 95 PHE A N 1
ATOM 768 C CA . PHE A 1 95 ? -13.798 -5.657 16.572 1.00 97.31 95 PHE A CA 1
ATOM 769 C C . PHE A 1 95 ? -12.776 -6.767 16.286 1.00 97.31 95 PHE A C 1
ATOM 771 O O . PHE A 1 95 ? -12.400 -6.981 15.131 1.00 97.31 95 PHE A O 1
ATOM 778 N N . TRP A 1 96 ? -12.370 -7.515 17.320 1.00 96.06 96 TRP A N 1
ATOM 779 C CA . TRP A 1 96 ? -11.384 -8.589 17.181 1.00 96.06 96 TRP A CA 1
ATOM 780 C C . TRP A 1 96 ? -11.877 -9.746 16.313 1.00 96.06 96 TRP A C 1
ATOM 782 O O . TRP A 1 96 ? -11.118 -10.248 15.487 1.00 96.06 96 TRP A O 1
ATOM 792 N N . ILE A 1 97 ? -13.152 -10.125 16.429 1.00 95.25 97 ILE A N 1
ATOM 793 C CA . ILE A 1 97 ? -13.771 -11.139 15.564 1.00 95.25 97 ILE A CA 1
ATOM 794 C C . ILE A 1 97 ? -13.686 -10.723 14.088 1.00 95.25 97 ILE A C 1
ATOM 796 O O . ILE A 1 97 ? -13.402 -11.565 13.233 1.00 95.25 97 ILE A O 1
ATOM 800 N N . CYS A 1 98 ? -13.900 -9.442 13.779 1.00 94.50 98 CYS A N 1
ATOM 801 C CA . CYS A 1 98 ? -13.854 -8.933 12.408 1.00 94.50 98 CYS A CA 1
ATOM 802 C C . CYS A 1 98 ? -12.443 -8.903 11.812 1.00 94.50 98 CYS A C 1
ATOM 804 O O . CYS A 1 98 ? -12.293 -9.205 10.629 1.00 94.50 98 CYS A O 1
ATOM 806 N N . VAL A 1 99 ? -11.414 -8.569 12.598 1.00 94.31 99 VAL A N 1
ATOM 807 C CA . VAL A 1 99 ? -10.022 -8.548 12.104 1.00 94.31 99 VAL A CA 1
ATOM 808 C C . VAL A 1 99 ? -9.335 -9.913 12.136 1.00 94.31 99 VAL A C 1
ATOM 810 O O . VAL A 1 99 ? -8.334 -10.098 11.444 1.00 94.31 99 VAL A O 1
ATOM 813 N N . LEU A 1 100 ? -9.860 -10.883 12.894 1.00 91.12 100 LEU A N 1
ATOM 814 C CA . LEU A 1 100 ? -9.258 -12.210 13.062 1.00 91.12 100 LEU A CA 1
ATOM 815 C C . LEU A 1 100 ? -8.888 -12.907 11.734 1.00 91.12 100 LEU A C 1
ATOM 817 O O . LEU A 1 100 ? -7.772 -13.415 11.640 1.00 91.12 100 LEU A O 1
ATOM 821 N N . PRO A 1 101 ? -9.722 -12.896 10.671 1.00 88.38 101 PRO A N 1
ATOM 822 C CA . PRO A 1 101 ? -9.362 -13.515 9.387 1.00 88.38 101 PRO A CA 1
ATOM 823 C C . PRO A 1 101 ? -8.146 -12.872 8.702 1.00 88.38 101 PRO A C 1
ATOM 825 O O . PRO A 1 101 ? -7.474 -13.499 7.881 1.00 88.38 101 PRO A O 1
ATOM 828 N N . ALA A 1 102 ? -7.864 -11.610 9.025 1.00 90.38 102 ALA A N 1
ATOM 829 C CA . ALA A 1 102 ? -6.750 -10.846 8.489 1.00 90.38 102 ALA A CA 1
ATOM 830 C C . ALA A 1 102 ? -5.581 -10.736 9.478 1.00 90.38 102 ALA A C 1
ATOM 832 O O . ALA A 1 102 ? -4.623 -10.034 9.179 1.00 90.38 102 ALA A O 1
ATOM 833 N N . ILE A 1 103 ? -5.603 -11.415 10.633 1.00 90.94 103 ILE A N 1
ATOM 834 C CA . ILE A 1 103 ? -4.590 -11.229 11.691 1.00 90.94 103 ILE A CA 1
ATOM 835 C C . ILE A 1 103 ? -3.159 -11.568 11.246 1.00 90.94 103 ILE A C 1
ATOM 837 O O . ILE A 1 103 ? -2.201 -11.046 11.807 1.00 90.94 103 ILE A O 1
ATOM 841 N N . ASN A 1 104 ? -3.012 -12.405 10.216 1.00 91.31 104 ASN A N 1
ATOM 842 C CA . ASN A 1 104 ? -1.722 -12.800 9.646 1.00 91.31 104 ASN A CA 1
ATOM 843 C C . ASN A 1 104 ? -1.216 -11.852 8.540 1.00 91.31 104 ASN A C 1
ATOM 845 O O . ASN A 1 104 ? -0.108 -12.029 8.039 1.00 91.31 104 ASN A O 1
ATOM 849 N N . VAL A 1 105 ? -2.000 -10.842 8.151 1.00 90.75 105 VAL A N 1
ATOM 850 C CA . VAL A 1 105 ? -1.623 -9.833 7.145 1.00 90.75 105 VAL A CA 1
ATOM 851 C C . VAL A 1 105 ? -1.365 -8.504 7.844 1.00 90.75 105 VAL A C 1
ATOM 853 O O . VAL A 1 105 ? -1.946 -8.260 8.883 1.00 90.75 105 VAL A O 1
ATOM 856 N N . SER A 1 106 ? -0.488 -7.641 7.336 1.00 88.94 106 SER A N 1
ATOM 857 C CA . SER A 1 106 ? -0.269 -6.315 7.936 1.00 88.94 106 SER A CA 1
ATOM 858 C C . SER A 1 106 ? -1.155 -5.240 7.319 1.00 88.94 106 SER A C 1
ATOM 860 O O . SER A 1 106 ? -1.442 -5.265 6.119 1.00 88.94 106 SER A O 1
ATOM 862 N N . VAL A 1 107 ? -1.464 -4.230 8.129 1.00 92.81 107 VAL A N 1
ATOM 863 C CA . VAL A 1 107 ? -1.840 -2.890 7.665 1.00 92.81 107 VAL A CA 1
ATOM 864 C C . VAL A 1 107 ? -0.615 -1.997 7.812 1.00 92.81 107 VAL A C 1
ATOM 866 O O . VAL A 1 107 ? 0.076 -2.058 8.828 1.00 92.81 107 VAL A O 1
ATOM 869 N N . SER A 1 108 ? -0.331 -1.178 6.804 1.00 92.25 108 SER A N 1
ATOM 870 C CA . SER A 1 108 ? 0.781 -0.237 6.864 1.00 92.25 108 SER A CA 1
ATOM 871 C C . SER A 1 108 ? 0.512 0.845 7.917 1.00 92.25 108 SER A C 1
ATOM 873 O O . SER A 1 108 ? -0.552 1.478 7.902 1.00 92.25 108 SER A O 1
ATOM 875 N N . PRO A 1 109 ? 1.461 1.111 8.829 1.00 92.31 109 PRO A N 1
ATOM 876 C CA . PRO A 1 109 ? 1.342 2.232 9.752 1.00 92.31 109 PRO A CA 1
ATOM 877 C C . PRO A 1 109 ? 1.588 3.578 9.055 1.00 92.31 109 PRO A C 1
ATOM 879 O O . PRO A 1 109 ? 1.187 4.614 9.570 1.00 92.31 109 PRO A O 1
ATOM 882 N N . PHE A 1 110 ? 2.239 3.581 7.891 1.00 90.44 110 PHE A N 1
ATOM 883 C CA . PHE A 1 110 ? 2.766 4.798 7.268 1.00 90.44 110 PHE A CA 1
ATOM 884 C C . PHE A 1 110 ? 1.866 5.372 6.177 1.00 90.44 110 PHE A C 1
ATOM 886 O O . PHE A 1 110 ? 1.964 6.553 5.858 1.00 90.44 110 PHE A O 1
ATOM 893 N N . ASP A 1 111 ? 1.038 4.532 5.561 1.00 88.69 111 ASP A N 1
ATOM 894 C CA . ASP A 1 111 ? 0.217 4.881 4.406 1.00 88.69 111 ASP A CA 1
ATOM 895 C C . ASP A 1 111 ? -1.077 4.048 4.368 1.00 88.69 111 ASP A C 1
ATOM 897 O O . ASP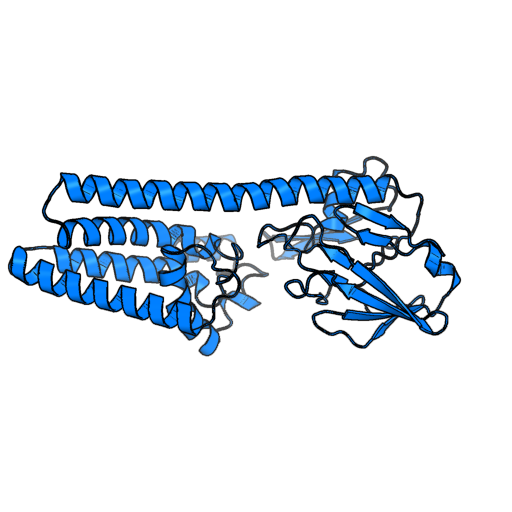 A 1 111 ? -1.411 3.347 5.328 1.00 88.69 111 ASP A O 1
ATOM 901 N N . SER A 1 112 ? -1.835 4.154 3.275 1.00 89.69 112 SER A N 1
ATOM 902 C CA . SER A 1 112 ? -3.143 3.509 3.103 1.00 89.69 112 SER A CA 1
ATOM 903 C C . SER A 1 112 ? -3.078 2.019 2.736 1.00 89.69 112 SER A C 1
ATOM 905 O O . SER A 1 112 ? -4.109 1.368 2.533 1.00 89.69 112 SER A O 1
ATOM 907 N N . GLN A 1 113 ? -1.883 1.427 2.648 1.00 90.56 113 GLN A N 1
ATOM 908 C CA . GLN A 1 113 ? -1.758 0.036 2.228 1.00 90.56 113 GLN A CA 1
ATOM 909 C C . GLN A 1 113 ? -2.334 -0.919 3.275 1.00 90.56 113 GLN A C 1
ATOM 911 O O . GLN A 1 113 ? -1.995 -0.886 4.457 1.00 90.56 113 GLN A O 1
ATOM 916 N N . GLY A 1 114 ? -3.196 -1.824 2.816 1.00 89.94 114 GLY A N 1
ATOM 917 C CA . GLY A 1 114 ? -3.822 -2.831 3.670 1.00 89.94 114 GLY A CA 1
ATOM 918 C C . GLY A 1 114 ? -5.014 -2.329 4.489 1.00 89.94 114 GLY A C 1
ATOM 919 O O . GLY A 1 114 ? -5.670 -3.157 5.107 1.00 89.94 114 GLY A O 1
ATOM 920 N N . GLU A 1 115 ? -5.385 -1.043 4.446 1.00 91.69 115 GLU A N 1
ATOM 921 C CA . GLU A 1 115 ? -6.520 -0.505 5.227 1.00 91.69 115 GLU A CA 1
ATOM 922 C C . GLU A 1 115 ? -7.845 -1.248 4.987 1.00 91.69 115 GLU A C 1
ATOM 924 O O . GLU A 1 115 ? -8.677 -1.340 5.887 1.00 91.69 115 GLU A O 1
ATOM 929 N N . ARG A 1 116 ? -8.010 -1.875 3.814 1.00 90.88 116 ARG A N 1
ATOM 930 C CA . ARG A 1 116 ? -9.155 -2.742 3.487 1.00 90.88 116 ARG A CA 1
ATOM 931 C C . ARG A 1 116 ? -9.414 -3.860 4.501 1.00 90.88 116 ARG A C 1
ATOM 933 O O . ARG A 1 116 ? -10.544 -4.321 4.614 1.00 90.88 116 ARG A O 1
ATOM 940 N N . TYR A 1 117 ? -8.392 -4.304 5.234 1.00 92.31 117 TYR A N 1
ATOM 941 C CA . TYR A 1 117 ? -8.545 -5.326 6.272 1.00 92.31 117 TYR A CA 1
ATOM 942 C C . TYR A 1 117 ? -9.273 -4.802 7.517 1.00 92.31 117 TYR A C 1
ATOM 944 O O . TYR A 1 117 ? -9.773 -5.597 8.308 1.00 92.31 117 TYR A O 1
ATOM 952 N N . LEU A 1 118 ? -9.368 -3.479 7.676 1.00 94.62 118 LEU A N 1
ATOM 953 C CA . LEU A 1 118 ? -10.005 -2.830 8.818 1.00 94.62 118 LEU A CA 1
ATOM 954 C C . LEU A 1 118 ? -11.443 -2.385 8.535 1.00 94.62 118 LEU A C 1
ATOM 956 O O . LEU A 1 118 ? -12.156 -2.106 9.487 1.00 94.62 118 LEU A O 1
ATOM 960 N N . TYR A 1 119 ? -11.907 -2.360 7.278 1.00 93.50 119 TYR A N 1
ATOM 961 C CA . TYR A 1 119 ? -13.216 -1.783 6.911 1.00 93.50 119 TYR A CA 1
ATOM 962 C C . TYR A 1 119 ? -14.404 -2.385 7.665 1.00 93.50 119 TYR A C 1
ATOM 964 O O . TYR A 1 119 ? -15.360 -1.687 7.996 1.00 93.50 119 TYR A O 1
ATOM 972 N N . TRP A 1 120 ? -14.366 -3.688 7.944 1.00 93.69 120 TRP A N 1
ATOM 973 C CA . TRP A 1 120 ? -15.430 -4.310 8.727 1.00 93.69 120 TRP A CA 1
ATOM 974 C C . TRP A 1 120 ? -15.270 -4.024 10.222 1.00 93.69 120 TRP A C 1
ATOM 976 O O . TRP A 1 120 ? -16.234 -3.699 10.906 1.00 93.69 120 TRP A O 1
ATOM 986 N N . ALA A 1 121 ? -14.047 -4.080 10.738 1.00 95.94 121 ALA A N 1
ATOM 987 C CA . ALA A 1 121 ? -13.785 -3.799 12.143 1.00 95.94 121 ALA A CA 1
ATOM 988 C C . ALA A 1 121 ? -14.023 -2.321 12.503 1.00 95.94 121 ALA A C 1
ATOM 990 O O . ALA A 1 121 ? -14.422 -2.011 13.626 1.00 95.94 121 ALA A O 1
ATOM 991 N N . SER A 1 122 ? -13.865 -1.401 11.548 1.00 94.38 122 SER A N 1
ATOM 992 C CA . SER A 1 122 ? -14.074 0.027 11.763 1.00 94.38 122 SER A CA 1
ATOM 993 C C . SER A 1 122 ? -15.518 0.369 12.116 1.00 94.38 122 SER A C 1
ATOM 995 O O . SER A 1 122 ? -15.716 1.351 12.818 1.00 94.38 122 SER A O 1
ATOM 997 N N . SER A 1 123 ? -16.521 -0.442 11.747 1.00 95.62 123 SER A N 1
ATOM 998 C CA . SER A 1 123 ? -17.898 -0.207 12.213 1.00 95.62 123 SER A CA 1
ATOM 999 C C . SER A 1 123 ? -18.010 -0.349 13.733 1.00 95.62 123 SER A C 1
ATOM 1001 O O . SER A 1 123 ? -18.637 0.481 14.389 1.00 95.62 123 SER A O 1
ATOM 1003 N N . PHE A 1 124 ? -17.352 -1.361 14.312 1.00 97.38 124 PHE A N 1
ATOM 1004 C CA . PHE A 1 124 ? -17.255 -1.515 15.765 1.00 97.38 124 PHE A CA 1
ATOM 1005 C C . PHE A 1 124 ? -16.450 -0.371 16.379 1.00 97.38 124 PHE A C 1
ATOM 1007 O O .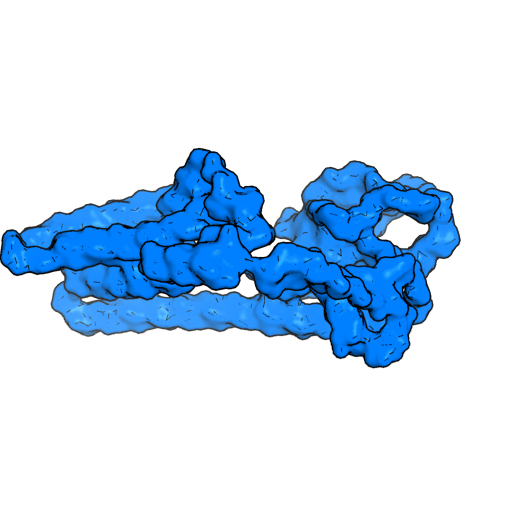 PHE A 1 124 ? -16.849 0.157 17.413 1.00 97.38 124 PHE A O 1
ATOM 1014 N N . MET A 1 125 ? -15.379 0.075 15.714 1.00 96.19 125 MET A N 1
ATOM 1015 C CA . MET A 1 125 ? -14.593 1.209 16.199 1.00 96.19 125 MET A CA 1
ATOM 1016 C C . MET A 1 125 ? -15.381 2.528 16.197 1.00 96.19 125 MET A C 1
ATOM 1018 O O . MET A 1 125 ? -15.275 3.305 17.141 1.00 96.19 125 MET A O 1
ATOM 1022 N N . SER A 1 126 ? -16.227 2.776 15.194 1.00 95.31 126 SER A N 1
ATOM 1023 C CA . SER A 1 126 ? -17.101 3.953 15.160 1.00 95.31 126 SER A CA 1
ATOM 1024 C C . SER A 1 126 ? -18.108 3.946 16.313 1.00 95.31 126 SER A C 1
ATOM 1026 O O . SER A 1 126 ? -18.283 4.968 16.977 1.00 95.31 126 SER A O 1
ATOM 1028 N N . ILE A 1 127 ? -18.724 2.790 16.600 1.00 95.62 127 ILE A N 1
ATOM 1029 C CA . ILE A 1 127 ? -19.636 2.636 17.746 1.00 95.62 127 ILE A CA 1
ATOM 1030 C C . ILE A 1 127 ? -18.867 2.806 19.064 1.00 95.62 127 ILE A C 1
ATOM 1032 O O . ILE A 1 127 ? -19.350 3.489 19.965 1.00 95.62 127 ILE A O 1
ATOM 1036 N N . TYR A 1 128 ? -17.659 2.240 19.167 1.00 96.12 128 TYR A N 1
ATOM 1037 C CA . TYR A 1 128 ? -16.771 2.420 20.317 1.00 96.12 128 TYR A CA 1
ATOM 1038 C C . TYR A 1 128 ? -16.501 3.906 20.578 1.00 96.12 128 TYR A C 1
ATOM 1040 O O . TYR A 1 128 ? -16.738 4.373 21.687 1.00 96.12 128 TYR A O 1
ATOM 1048 N N . ILE A 1 129 ? -16.078 4.673 19.566 1.00 94.94 129 ILE A N 1
ATOM 1049 C CA . ILE A 1 129 ? -15.782 6.107 19.714 1.00 94.94 129 ILE A CA 1
ATOM 1050 C C . ILE A 1 129 ? -17.024 6.870 20.195 1.00 94.94 129 ILE A C 1
ATOM 1052 O O . ILE A 1 129 ? -16.934 7.640 21.152 1.00 94.94 129 ILE A O 1
ATOM 1056 N N . ALA A 1 130 ? -18.189 6.622 19.590 1.00 93.31 130 ALA A N 1
ATOM 1057 C CA . ALA A 1 130 ? -19.440 7.261 19.998 1.00 93.31 130 ALA A CA 1
ATOM 1058 C C . ALA A 1 130 ? -19.818 6.929 21.455 1.00 93.31 130 ALA A C 1
ATOM 1060 O O . ALA A 1 130 ? -20.197 7.818 22.225 1.00 93.31 130 ALA A O 1
ATOM 1061 N N . LEU A 1 131 ? -19.667 5.663 21.859 1.00 92.38 131 LEU A N 1
ATOM 1062 C CA . LEU A 1 131 ? -19.933 5.214 23.224 1.00 92.38 131 LEU A CA 1
ATOM 1063 C C . LEU A 1 131 ? -18.974 5.869 24.228 1.00 92.38 131 LEU A C 1
ATOM 1065 O O . LEU A 1 131 ? -19.423 6.377 25.254 1.00 92.38 131 LEU A O 1
ATOM 1069 N N . ILE A 1 132 ? -17.675 5.922 23.915 1.00 93.81 132 ILE A N 1
ATOM 1070 C CA . ILE A 1 132 ? -16.665 6.579 24.753 1.00 93.81 132 ILE A CA 1
ATOM 1071 C C . ILE A 1 132 ? -17.000 8.059 24.951 1.00 93.81 132 ILE A C 1
ATOM 1073 O O . ILE A 1 132 ? -17.035 8.519 26.091 1.00 93.81 132 ILE A O 1
ATOM 1077 N N . ILE A 1 133 ? -17.310 8.799 23.881 1.00 92.25 133 ILE A N 1
ATOM 1078 C CA . ILE A 1 133 ? -17.676 10.222 23.986 1.00 92.25 133 ILE A CA 1
ATOM 1079 C C . ILE A 1 133 ? -18.891 10.395 24.901 1.00 92.25 133 ILE A C 1
ATOM 1081 O O . ILE A 1 133 ? -18.864 11.237 25.794 1.00 92.25 133 ILE A O 1
ATOM 1085 N N . THR A 1 134 ? -19.919 9.562 24.738 1.00 88.75 134 THR A N 1
ATOM 1086 C CA . THR A 1 134 ? -21.160 9.654 25.524 1.00 88.75 134 THR A CA 1
ATOM 1087 C C . THR A 1 134 ? -20.940 9.353 27.014 1.00 88.75 134 THR A C 1
ATOM 1089 O O . THR A 1 134 ? -21.571 9.966 27.873 1.00 88.75 134 THR A O 1
ATOM 1092 N N . ILE A 1 135 ? -20.026 8.436 27.353 1.00 89.81 135 ILE A N 1
ATOM 1093 C CA . ILE A 1 135 ? -19.681 8.118 28.750 1.00 89.81 135 ILE A CA 1
ATOM 1094 C C . ILE A 1 135 ? -18.879 9.259 29.393 1.00 89.81 135 ILE A C 1
ATOM 1096 O O . ILE A 1 135 ? -19.151 9.679 30.530 1.00 89.81 135 ILE A O 1
ATOM 1100 N N . LEU A 1 136 ? -17.864 9.746 28.674 1.00 90.44 136 LEU A N 1
ATOM 1101 C CA . LEU A 1 136 ? -16.931 10.749 29.182 1.00 90.44 136 LEU A CA 1
ATOM 1102 C C . LEU A 1 136 ? -17.580 12.134 29.269 1.00 90.44 136 LEU A C 1
ATOM 1104 O O . LEU A 1 136 ? -17.327 12.875 30.219 1.00 90.44 136 LEU A O 1
ATOM 1108 N N . VAL A 1 137 ? -18.458 12.466 28.323 1.00 90.69 137 VAL A N 1
ATOM 1109 C CA . VAL A 1 137 ? -19.051 13.794 28.175 1.00 90.69 137 VAL A CA 1
ATOM 1110 C C . VAL A 1 137 ? -20.547 13.752 28.451 1.00 90.69 137 VAL A C 1
ATOM 1112 O O . VAL A 1 137 ? -21.337 13.258 27.658 1.00 90.69 137 VAL A O 1
ATOM 1115 N N . SER A 1 138 ? -20.953 14.349 29.572 1.00 85.06 138 SER A N 1
ATOM 1116 C CA . SER A 1 138 ? -22.368 14.430 29.961 1.00 85.06 138 SER A CA 1
ATOM 1117 C C . SER A 1 138 ? -23.110 15.629 29.352 1.00 85.06 138 SER A C 1
ATOM 1119 O O . SER A 1 138 ? -24.335 15.673 29.399 1.00 85.06 138 SER A O 1
ATOM 1121 N N . ASN A 1 139 ? -22.395 16.604 28.777 1.00 92.50 139 ASN A N 1
ATOM 1122 C CA . ASN A 1 139 ? -22.993 17.777 28.137 1.00 92.50 139 ASN A CA 1
ATOM 1123 C C . ASN A 1 139 ? -23.227 17.517 26.637 1.00 92.50 139 ASN A C 1
ATOM 1125 O O . ASN A 1 139 ? -22.277 17.311 25.882 1.00 92.50 139 ASN A O 1
ATOM 1129 N N . PHE A 1 140 ? -24.488 17.588 26.201 1.00 92.12 140 PHE A N 1
ATOM 1130 C CA . PHE A 1 140 ? -24.879 17.350 24.809 1.00 92.12 140 PHE A CA 1
ATOM 1131 C C . PHE A 1 140 ? -24.195 18.296 23.807 1.00 92.12 140 PHE A C 1
ATOM 1133 O O . PHE A 1 140 ? -23.746 17.844 22.757 1.00 92.12 140 PHE A O 1
ATOM 1140 N N . GLN A 1 141 ? -24.045 19.584 24.136 1.00 96.00 141 GLN A N 1
ATOM 1141 C CA . GLN A 1 141 ? -23.371 20.552 23.262 1.00 96.00 141 GLN A CA 1
ATOM 1142 C C . GLN A 1 141 ? -21.897 20.189 23.075 1.00 96.00 141 GLN A C 1
ATOM 1144 O O . GLN A 1 141 ? -21.396 20.194 21.954 1.00 96.00 141 GLN A O 1
ATOM 1149 N N . LEU A 1 142 ? -21.210 19.809 24.156 1.00 94.62 142 LEU A N 1
ATOM 1150 C CA . LEU A 1 142 ? -19.813 19.381 24.074 1.00 94.62 142 LEU A CA 1
ATOM 1151 C C . LEU A 1 142 ? -19.669 18.070 23.283 1.00 94.62 142 LEU A C 1
ATOM 1153 O O . LEU A 1 142 ? -18.734 17.932 22.499 1.00 94.62 142 LEU A O 1
ATOM 1157 N N . CYS A 1 143 ? -20.618 17.140 23.427 1.00 94.31 143 CYS A N 1
ATOM 1158 C CA . CYS A 1 143 ? -20.673 15.919 22.619 1.00 94.31 143 CYS A CA 1
ATOM 1159 C C . CYS A 1 143 ? -20.796 16.236 21.117 1.00 94.31 143 CYS A C 1
ATOM 1161 O O . CYS A 1 143 ? -20.046 15.683 20.307 1.00 94.31 143 CYS A O 1
ATOM 1163 N N . LEU A 1 144 ? -21.671 17.178 20.741 1.00 94.75 144 LEU A N 1
ATOM 1164 C CA . LEU A 1 144 ? -21.806 17.639 19.355 1.00 94.75 144 LEU A CA 1
ATOM 1165 C C . LEU A 1 144 ? -20.531 18.312 18.836 1.00 94.75 144 LEU A C 1
ATOM 1167 O O . LEU A 1 144 ? -20.119 18.037 17.709 1.00 94.75 144 LEU A O 1
ATOM 1171 N N . ILE A 1 145 ? -19.886 19.155 19.648 1.00 95.75 145 ILE A N 1
ATOM 1172 C CA . ILE A 1 145 ? -18.631 19.825 19.278 1.00 95.75 145 ILE A CA 1
ATOM 1173 C C . ILE A 1 145 ? -17.535 18.788 19.006 1.00 95.75 145 ILE A C 1
ATOM 1175 O O . ILE A 1 145 ? -16.927 18.810 17.938 1.00 95.75 145 ILE A O 1
ATOM 1179 N N . LEU A 1 146 ? -17.313 17.841 19.923 1.00 94.88 146 LEU A N 1
ATOM 1180 C CA . LEU A 1 146 ? -16.295 16.798 19.753 1.00 94.88 146 LEU A CA 1
ATOM 1181 C C . LEU A 1 146 ? -16.586 15.899 18.549 1.00 94.88 146 LEU A C 1
ATOM 1183 O O . LEU A 1 146 ? -15.683 15.613 17.765 1.00 94.88 146 LEU A O 1
ATOM 1187 N N . SER A 1 147 ? -17.847 15.505 18.364 1.00 93.81 147 SER A N 1
ATOM 1188 C CA . SER A 1 147 ? -18.266 14.714 17.203 1.00 93.81 147 SER A CA 1
ATOM 1189 C C . SER A 1 147 ? -18.012 15.467 15.894 1.00 93.81 147 SER A C 1
ATOM 1191 O O . SER A 1 147 ? -17.515 14.883 14.935 1.00 93.81 147 SER A O 1
ATOM 1193 N N . SER A 1 148 ? -18.275 16.776 15.868 1.00 95.19 148 SER A N 1
ATOM 1194 C CA . SER A 1 148 ? -18.018 17.630 14.703 1.00 95.19 148 SER A CA 1
ATOM 1195 C C . SER A 1 148 ? -16.524 17.746 14.402 1.00 95.19 148 SER A C 1
ATOM 1197 O O . SER A 1 148 ? -16.125 17.616 13.248 1.00 95.19 148 SER A O 1
ATOM 1199 N N . ILE A 1 149 ? -15.683 17.920 15.429 1.00 95.50 149 ILE A N 1
ATOM 1200 C CA . ILE A 1 149 ? -14.219 17.952 15.279 1.00 95.50 149 ILE A CA 1
ATOM 1201 C C . ILE A 1 149 ? -13.712 16.634 14.681 1.00 95.50 149 ILE A C 1
ATOM 1203 O O . ILE A 1 149 ? -12.918 16.653 13.740 1.00 95.50 149 ILE A O 1
ATOM 1207 N N . ILE A 1 150 ? -14.195 15.494 15.185 1.00 93.56 150 ILE A N 1
ATOM 1208 C CA . ILE A 1 150 ? -13.823 14.170 14.669 1.00 93.56 150 ILE A CA 1
ATOM 1209 C C . ILE A 1 150 ? -14.261 14.019 13.211 1.00 93.56 150 ILE A C 1
ATOM 1211 O O . ILE A 1 150 ? -13.455 13.613 12.378 1.00 93.56 150 ILE A O 1
ATOM 1215 N N . LEU A 1 151 ? -15.502 14.383 12.876 1.00 94.00 151 LEU A N 1
ATOM 1216 C CA . LEU A 1 151 ? -16.009 14.302 11.504 1.00 94.00 151 LEU A CA 1
ATOM 1217 C C . LEU A 1 151 ? -15.191 15.159 10.533 1.00 94.00 151 LEU A C 1
ATOM 1219 O O . LEU A 1 151 ? -14.824 14.677 9.464 1.00 94.00 151 LEU A O 1
ATOM 1223 N N . VAL A 1 152 ? -14.861 16.398 10.908 1.00 96.00 152 VAL A N 1
ATOM 1224 C CA . VAL A 1 152 ? -14.017 17.279 10.085 1.00 96.00 152 VAL A CA 1
ATOM 1225 C C . VAL A 1 152 ? -12.615 16.691 9.930 1.00 96.00 152 VAL A C 1
ATOM 1227 O O . VAL A 1 152 ? -12.101 16.636 8.815 1.00 96.00 152 VAL A O 1
ATOM 1230 N N . SER A 1 153 ? -12.008 16.194 11.011 1.00 93.12 153 SER A N 1
ATOM 1231 C CA . SER A 1 153 ? -10.683 15.565 10.970 1.00 93.12 153 SER A CA 1
ATOM 1232 C C . SER A 1 153 ? -10.650 14.344 10.042 1.00 93.12 153 SER A C 1
ATOM 1234 O O . SER A 1 153 ? -9.774 14.246 9.178 1.00 93.12 153 SER A O 1
ATOM 1236 N N . LEU A 1 154 ? -11.640 13.452 10.153 1.00 90.94 154 LEU A N 1
ATOM 1237 C CA . LEU A 1 154 ? -11.776 12.283 9.283 1.00 90.94 154 LEU A CA 1
ATOM 1238 C C . LEU A 1 154 ? -12.039 12.687 7.827 1.00 90.94 154 LEU A C 1
ATOM 1240 O O . LEU A 1 154 ? -11.442 12.107 6.923 1.00 90.94 154 LEU A O 1
ATOM 1244 N N . GLY A 1 155 ? -12.876 13.701 7.592 1.00 94.19 155 GLY A N 1
ATOM 1245 C CA . GLY A 1 155 ? -13.163 14.225 6.256 1.00 94.19 155 GLY A CA 1
ATOM 1246 C C . GLY A 1 155 ? -11.931 14.818 5.570 1.00 94.19 155 GLY A C 1
ATOM 1247 O O . GLY A 1 155 ? -11.676 14.522 4.404 1.00 94.19 155 GLY A O 1
ATOM 1248 N N . LEU A 1 156 ? -11.121 15.594 6.299 1.00 94.12 156 LEU A N 1
ATOM 1249 C CA . LEU A 1 156 ? -9.853 16.134 5.796 1.00 94.12 156 LEU A CA 1
ATOM 1250 C C . LEU A 1 156 ? -8.852 15.021 5.475 1.00 94.12 156 LEU A C 1
ATOM 1252 O O . LEU A 1 156 ? -8.190 15.063 4.435 1.00 94.12 156 LEU A O 1
ATOM 1256 N N . SER A 1 157 ? -8.762 14.004 6.334 1.00 90.75 157 SER A N 1
ATOM 1257 C CA . SER A 1 157 ? -7.865 12.875 6.094 1.00 90.75 157 SER A CA 1
ATOM 1258 C C . SER A 1 157 ? -8.301 12.041 4.886 1.00 90.75 157 SER A C 1
ATOM 1260 O O . SER A 1 157 ? -7.488 11.737 4.011 1.00 90.75 157 SER A O 1
ATOM 1262 N N . LEU A 1 158 ? -9.604 11.765 4.762 1.00 91.69 158 LEU A N 1
ATOM 1263 C CA . LEU A 1 158 ? -10.178 11.098 3.595 1.00 91.69 158 LEU A CA 1
ATOM 1264 C C . LEU A 1 158 ? -9.920 11.894 2.311 1.00 91.69 158 LEU A C 1
ATOM 1266 O O . LEU A 1 158 ? -9.539 11.312 1.297 1.00 91.69 158 LEU A O 1
ATOM 1270 N N . HIS A 1 159 ? -10.082 13.219 2.353 1.00 95.00 159 HIS A N 1
ATOM 1271 C CA . HIS A 1 159 ? -9.779 14.082 1.217 1.00 95.00 159 HIS A CA 1
ATOM 1272 C C . HIS A 1 159 ? -8.308 13.963 0.797 1.00 95.00 159 HIS A C 1
ATOM 1274 O O . HIS A 1 159 ? -8.031 13.769 -0.383 1.00 95.00 159 HIS A O 1
ATOM 1280 N N . SER A 1 160 ? -7.375 14.009 1.753 1.00 91.38 160 SER A N 1
ATOM 1281 C CA . SER A 1 160 ? -5.937 13.844 1.498 1.00 91.38 160 SER A CA 1
ATOM 1282 C C . SER A 1 160 ? -5.613 12.495 0.846 1.00 91.38 160 SER A C 1
ATOM 1284 O O . SER A 1 160 ? -4.938 12.441 -0.184 1.00 91.38 160 SER A O 1
ATOM 1286 N N . VAL A 1 161 ? -6.167 11.397 1.375 1.00 91.38 161 VAL A N 1
ATOM 1287 C CA . VAL A 1 161 ? -6.000 10.060 0.783 1.00 91.38 161 VAL A CA 1
ATOM 1288 C C . VAL A 1 161 ? -6.577 10.013 -0.633 1.00 91.38 161 VAL A C 1
ATOM 1290 O O . VAL A 1 161 ? -5.938 9.471 -1.533 1.00 91.38 161 VAL A O 1
ATOM 1293 N N . ASN A 1 162 ? -7.742 10.621 -0.867 1.00 94.56 162 ASN A N 1
ATOM 1294 C CA . ASN A 1 162 ? -8.358 10.673 -2.190 1.00 94.56 162 ASN A CA 1
ATOM 1295 C C . ASN A 1 162 ? -7.508 11.455 -3.207 1.00 94.56 162 ASN A C 1
ATOM 1297 O O . ASN A 1 162 ? -7.420 11.044 -4.363 1.00 94.56 162 ASN A O 1
ATOM 1301 N N . GLN A 1 163 ? -6.832 12.532 -2.791 1.00 95.19 163 GLN A N 1
ATOM 1302 C CA . GLN A 1 163 ? -5.892 13.242 -3.667 1.00 95.19 163 GLN A CA 1
ATOM 1303 C C . GLN A 1 163 ? -4.703 12.362 -4.066 1.00 95.19 163 GLN A C 1
ATOM 1305 O O . GLN A 1 163 ? -4.311 12.379 -5.229 1.00 95.19 163 GLN A O 1
ATOM 1310 N N . ASN A 1 164 ? -4.174 11.537 -3.154 1.00 94.50 164 ASN A N 1
ATOM 1311 C CA . ASN A 1 164 ? -3.105 10.590 -3.497 1.00 94.50 164 ASN A CA 1
ATOM 1312 C C . ASN A 1 164 ? -3.565 9.582 -4.563 1.00 94.50 164 ASN A C 1
ATOM 1314 O O . ASN A 1 164 ? -2.814 9.290 -5.490 1.00 94.50 164 ASN A O 1
ATOM 1318 N N . TRP A 1 165 ? -4.800 9.074 -4.463 1.00 95.62 165 TRP A N 1
ATOM 1319 C CA . TRP A 1 165 ? -5.378 8.168 -5.464 1.00 95.62 165 TRP A CA 1
ATOM 1320 C C . TRP A 1 165 ? -5.628 8.848 -6.806 1.00 95.62 165 TRP A C 1
ATOM 1322 O O . TRP A 1 165 ? -5.321 8.268 -7.847 1.00 95.62 165 TRP A O 1
ATOM 1332 N N . LYS A 1 166 ? -6.139 10.083 -6.791 1.00 97.31 166 LYS A N 1
ATOM 1333 C CA . LYS A 1 166 ? -6.310 10.884 -8.004 1.00 97.31 166 LYS A CA 1
ATOM 1334 C C . LYS A 1 166 ? -4.967 11.098 -8.706 1.00 97.31 166 LYS A C 1
ATOM 1336 O O . LYS A 1 166 ? -4.847 10.776 -9.885 1.00 97.31 166 LYS A O 1
ATOM 1341 N N . PHE A 1 167 ? -3.953 11.545 -7.964 1.00 96.81 167 PHE A N 1
ATOM 1342 C CA . PHE A 1 167 ? -2.604 11.743 -8.489 1.00 96.81 167 PHE A CA 1
ATOM 1343 C C . PHE A 1 167 ? -1.997 10.440 -9.024 1.00 96.81 167 PHE A C 1
ATOM 1345 O O . PHE A 1 167 ? -1.444 10.431 -10.116 1.00 96.81 167 PHE A O 1
ATOM 1352 N N . ALA A 1 168 ? -2.138 9.319 -8.309 1.00 96.19 168 ALA A N 1
ATOM 1353 C CA . ALA A 1 168 ? -1.663 8.017 -8.781 1.00 96.19 168 ALA A CA 1
ATOM 1354 C C . ALA A 1 168 ? -2.329 7.591 -10.104 1.00 96.19 168 ALA A C 1
ATOM 1356 O O . ALA A 1 168 ? -1.664 7.006 -10.961 1.00 96.19 168 ALA A O 1
ATOM 1357 N N . GLY A 1 169 ? -3.616 7.903 -10.293 1.00 95.69 169 GLY A N 1
ATOM 1358 C CA . GLY A 1 169 ? -4.338 7.667 -11.546 1.00 95.69 169 GLY A CA 1
ATOM 1359 C C . GLY A 1 169 ? -3.825 8.532 -12.700 1.00 95.69 169 GLY A C 1
ATOM 1360 O O . GLY A 1 169 ? -3.486 8.002 -13.758 1.00 95.69 169 GLY A O 1
ATOM 1361 N N . GLU A 1 170 ? -3.698 9.842 -12.477 1.00 96.81 170 GLU A N 1
ATOM 1362 C CA . GLU A 1 170 ? -3.142 10.793 -13.454 1.00 96.81 170 GLU A CA 1
ATOM 1363 C C . GLU A 1 170 ? -1.704 10.418 -13.842 1.00 96.81 170 GLU A C 1
ATOM 1365 O O . GLU A 1 170 ? -1.359 10.350 -15.022 1.00 96.81 170 GLU A O 1
ATOM 1370 N N . LEU A 1 171 ? -0.879 10.076 -12.851 1.00 96.94 171 LEU A N 1
ATOM 1371 C CA . LEU A 1 171 ? 0.492 9.628 -13.051 1.00 96.94 171 LEU A CA 1
ATOM 1372 C C . LEU A 1 171 ? 0.556 8.308 -13.828 1.00 96.94 171 LEU A C 1
ATOM 1374 O O . LEU A 1 171 ? 1.369 8.166 -14.738 1.00 96.94 171 LEU A O 1
ATOM 1378 N N . SER A 1 172 ? -0.317 7.348 -13.522 1.00 95.81 172 SER A N 1
ATOM 1379 C CA . SER A 1 172 ? -0.392 6.096 -14.282 1.00 95.81 172 SER A CA 1
ATOM 1380 C C . SER A 1 172 ? -0.652 6.382 -15.766 1.00 95.81 172 SER A C 1
ATOM 1382 O O . SER A 1 172 ? 0.072 5.874 -16.628 1.00 95.81 172 SER A O 1
ATOM 1384 N N . GLN A 1 173 ? -1.623 7.246 -16.072 1.00 95.19 173 GLN A N 1
ATOM 1385 C CA . GLN A 1 173 ? -1.934 7.648 -17.444 1.00 95.19 173 GLN A CA 1
ATOM 1386 C C . GLN A 1 173 ? -0.759 8.368 -18.123 1.00 95.19 173 GLN A C 1
ATOM 1388 O O . GLN A 1 173 ? -0.442 8.067 -19.278 1.00 95.19 173 GLN A O 1
ATOM 1393 N N . SER A 1 174 ? -0.092 9.277 -17.407 1.00 95.75 174 SER A N 1
ATOM 1394 C CA . SER A 1 174 ? 1.093 9.994 -17.890 1.00 95.75 174 SER A CA 1
ATOM 1395 C C . SER A 1 174 ? 2.211 9.029 -18.287 1.00 95.75 174 SER A C 1
ATOM 1397 O O . SER A 1 174 ? 2.713 9.078 -19.409 1.00 95.75 174 SER A O 1
ATOM 1399 N N . LEU A 1 175 ? 2.531 8.066 -17.419 1.00 95.56 175 LEU A N 1
ATOM 1400 C CA . LEU A 1 175 ? 3.570 7.067 -17.667 1.00 95.56 175 LEU A CA 1
ATOM 1401 C C . LEU A 1 175 ? 3.267 6.206 -18.901 1.00 95.56 175 LEU A C 1
ATOM 1403 O O . LEU A 1 175 ? 4.139 6.058 -19.758 1.00 95.56 175 LEU A O 1
ATOM 1407 N N . LEU A 1 176 ? 2.036 5.703 -19.054 1.00 94.25 176 LEU A N 1
ATOM 1408 C CA . LEU A 1 176 ? 1.639 4.964 -20.265 1.00 94.25 176 LEU A CA 1
ATOM 1409 C C . LEU A 1 176 ? 1.777 5.828 -21.516 1.00 94.25 176 LEU A C 1
ATOM 1411 O O . LEU A 1 176 ? 2.366 5.391 -22.500 1.00 94.25 176 LEU A O 1
ATOM 1415 N N . THR A 1 177 ? 1.296 7.069 -21.452 1.00 93.62 177 THR A N 1
ATOM 1416 C CA . THR A 1 177 ? 1.348 8.009 -22.576 1.00 93.62 177 THR A CA 1
ATOM 1417 C C . THR A 1 177 ? 2.791 8.329 -22.969 1.00 93.62 177 THR A C 1
ATOM 1419 O O . THR A 1 177 ? 3.122 8.313 -24.153 1.00 93.62 177 THR A O 1
ATOM 1422 N N . SER A 1 178 ? 3.676 8.588 -22.000 1.00 94.38 178 SER A N 1
ATOM 1423 C CA . SER A 1 178 ? 5.102 8.828 -22.265 1.00 94.38 178 SER A CA 1
ATOM 1424 C C . SER A 1 178 ? 5.767 7.608 -22.894 1.00 94.38 178 SER A C 1
ATOM 1426 O O . SER A 1 178 ? 6.546 7.732 -23.839 1.00 94.38 178 SER A O 1
ATOM 1428 N N . MET A 1 179 ? 5.388 6.410 -22.449 1.00 92.12 179 MET A N 1
ATOM 1429 C CA . MET A 1 179 ? 5.925 5.174 -22.983 1.00 92.12 179 MET A CA 1
ATOM 1430 C C . MET A 1 179 ? 5.465 4.966 -24.425 1.00 92.12 179 MET A C 1
ATOM 1432 O O . MET A 1 179 ? 6.301 4.712 -25.284 1.00 92.12 179 MET A O 1
ATOM 1436 N N . GLN A 1 180 ? 4.173 5.159 -24.715 1.00 89.88 180 GLN A N 1
ATOM 1437 C CA . GLN A 1 180 ? 3.585 5.101 -26.060 1.00 89.88 180 GLN A CA 1
ATOM 1438 C C . GLN A 1 180 ? 4.179 6.144 -27.015 1.00 89.88 180 GLN A C 1
ATOM 1440 O O . GLN A 1 180 ? 4.426 5.846 -28.177 1.00 89.88 180 GLN A O 1
ATOM 1445 N N . LYS A 1 181 ? 4.473 7.359 -26.548 1.00 90.50 181 LYS A N 1
ATOM 1446 C CA . LYS A 1 181 ? 5.071 8.406 -27.393 1.00 90.50 181 LYS A CA 1
ATOM 1447 C C . LYS A 1 181 ? 6.563 8.208 -27.647 1.00 90.50 181 LYS A C 1
ATOM 1449 O O . LYS A 1 181 ? 7.071 8.690 -28.655 1.00 90.50 181 LYS A O 1
ATOM 1454 N N . THR A 1 182 ? 7.266 7.513 -26.756 1.00 90.88 182 THR A N 1
ATOM 1455 C CA . THR A 1 182 ? 8.710 7.314 -26.898 1.00 90.88 182 THR A CA 1
ATOM 1456 C C . THR A 1 182 ? 8.997 6.261 -27.979 1.00 90.88 182 THR A C 1
ATOM 1458 O O . THR A 1 182 ? 8.489 5.141 -27.872 1.00 90.88 182 THR A O 1
ATOM 1461 N N . PRO A 1 183 ? 9.796 6.579 -29.020 1.00 89.00 183 PRO A N 1
ATOM 1462 C CA . PRO A 1 183 ? 10.055 5.680 -30.144 1.00 89.00 183 PRO A CA 1
ATOM 1463 C C . PRO A 1 183 ? 11.123 4.635 -29.783 1.00 89.00 183 PRO A C 1
ATOM 1465 O O . PRO A 1 183 ? 12.263 4.708 -30.239 1.00 89.00 183 PRO A O 1
ATOM 1468 N N . ILE A 1 184 ? 10.764 3.685 -28.916 1.00 90.44 184 ILE A N 1
ATOM 1469 C CA . ILE A 1 184 ? 11.606 2.547 -28.521 1.00 90.44 184 ILE A CA 1
ATOM 1470 C C . ILE A 1 184 ? 10.774 1.270 -28.635 1.00 90.44 184 ILE A C 1
ATOM 1472 O O . ILE A 1 184 ? 9.746 1.129 -27.971 1.00 90.44 184 ILE A O 1
ATOM 1476 N N . GLU A 1 185 ? 11.227 0.334 -29.467 1.00 88.31 185 GLU A N 1
ATOM 1477 C CA . GLU A 1 185 ? 10.529 -0.936 -29.700 1.00 88.31 185 GLU A CA 1
ATOM 1478 C C . GLU A 1 185 ? 10.695 -1.914 -28.532 1.00 88.31 185 GLU A C 1
ATOM 1480 O O . GLU A 1 185 ? 9.737 -2.585 -28.144 1.00 88.31 185 GLU A O 1
ATOM 1485 N N . SER A 1 186 ? 11.899 -1.973 -27.945 1.00 92.94 186 SER A N 1
ATOM 1486 C CA . SER A 1 186 ? 12.224 -2.888 -26.846 1.00 92.94 186 SER A CA 1
ATOM 1487 C C . SER A 1 186 ? 12.844 -2.172 -25.637 1.00 92.94 186 SER A C 1
ATOM 1489 O O . SER A 1 186 ? 14.059 -2.256 -25.416 1.00 92.94 186 SER A O 1
ATOM 1491 N N . PRO A 1 187 ? 12.033 -1.440 -24.849 1.00 94.75 187 PRO A N 1
ATOM 1492 C CA . PRO A 1 187 ? 12.542 -0.614 -23.768 1.00 94.75 187 PRO A CA 1
ATOM 1493 C C . PRO A 1 187 ? 13.023 -1.438 -22.572 1.00 94.75 187 PRO A C 1
ATOM 1495 O O . PRO A 1 187 ? 12.385 -2.407 -22.144 1.00 94.75 187 PRO A O 1
ATOM 1498 N N . ILE A 1 188 ? 14.120 -0.976 -21.978 1.00 95.50 188 ILE A N 1
ATOM 1499 C CA . ILE A 1 188 ? 14.612 -1.407 -20.672 1.00 95.50 188 ILE A CA 1
ATOM 1500 C C . ILE A 1 188 ? 14.167 -0.356 -19.655 1.00 95.50 188 ILE A C 1
ATOM 1502 O O . ILE A 1 188 ? 14.773 0.706 -19.514 1.00 95.50 188 ILE A O 1
ATOM 1506 N N . ILE A 1 189 ? 13.079 -0.639 -18.945 1.00 95.06 189 ILE A N 1
ATOM 1507 C CA . ILE A 1 189 ? 12.534 0.266 -17.936 1.00 95.06 189 ILE A CA 1
ATOM 1508 C C . ILE A 1 189 ? 13.331 0.091 -16.648 1.00 95.06 189 ILE A C 1
ATOM 1510 O O . ILE A 1 189 ? 13.214 -0.915 -15.942 1.00 95.06 189 ILE A O 1
ATOM 1514 N N . THR A 1 190 ? 14.147 1.096 -16.355 1.00 95.00 190 THR A N 1
ATOM 1515 C CA . THR A 1 190 ? 15.091 1.105 -15.231 1.00 95.00 190 THR A CA 1
ATOM 1516 C C . THR A 1 190 ? 14.389 1.085 -13.879 1.00 95.00 190 THR A C 1
ATOM 1518 O O . THR A 1 190 ? 14.897 0.498 -12.933 1.00 95.00 190 THR A O 1
ATOM 1521 N N . SER A 1 191 ? 13.200 1.670 -13.764 1.00 94.88 191 SER A N 1
ATOM 1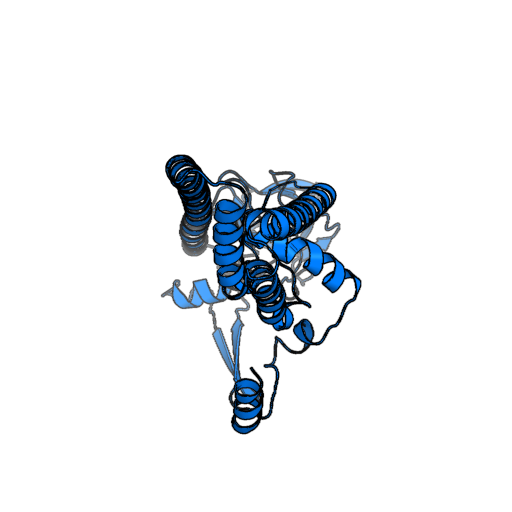522 C CA . SER A 1 191 ? 12.342 1.482 -12.599 1.00 94.88 191 SER A CA 1
ATOM 1523 C C . SER A 1 191 ? 10.900 1.834 -12.919 1.00 94.88 191 SER A C 1
ATOM 1525 O O . SER A 1 191 ? 10.653 2.764 -13.682 1.00 94.88 191 SER A O 1
ATOM 1527 N N . VAL A 1 192 ? 9.952 1.137 -12.296 1.00 94.38 192 VAL A N 1
ATOM 1528 C CA . VAL A 1 192 ? 8.527 1.484 -12.355 1.00 94.38 192 VAL A CA 1
ATOM 1529 C C . VAL A 1 192 ? 8.014 1.869 -10.967 1.00 94.38 192 VAL A C 1
ATOM 1531 O O . VAL A 1 192 ? 8.206 1.100 -10.017 1.00 94.38 192 VAL A O 1
ATOM 1534 N N . PRO A 1 193 ? 7.300 3.002 -10.845 1.00 95.19 193 PRO A N 1
ATOM 1535 C CA . PRO A 1 193 ? 6.613 3.361 -9.615 1.00 95.19 193 PRO A CA 1
ATOM 1536 C C . PRO A 1 193 ? 5.584 2.313 -9.165 1.00 95.19 193 PRO A C 1
ATOM 1538 O O . PRO A 1 193 ? 4.665 1.943 -9.900 1.00 95.19 193 PRO A O 1
ATOM 1541 N N . ASP A 1 194 ? 5.713 1.865 -7.920 1.00 94.94 194 ASP A N 1
ATOM 1542 C CA . ASP A 1 194 ? 4.810 0.916 -7.270 1.00 94.94 194 ASP A CA 1
ATOM 1543 C C . ASP A 1 194 ? 3.580 1.595 -6.669 1.00 94.94 194 ASP A C 1
ATOM 1545 O O . ASP A 1 194 ? 2.445 1.199 -6.942 1.00 94.94 194 ASP A O 1
ATOM 1549 N N . ASN A 1 195 ? 3.811 2.613 -5.840 1.00 94.38 195 ASN A N 1
ATOM 1550 C CA . ASN A 1 195 ? 2.779 3.367 -5.144 1.00 94.38 195 ASN A CA 1
ATOM 1551 C C . ASN A 1 195 ? 3.233 4.812 -4.882 1.00 94.38 195 ASN A C 1
ATOM 1553 O O . ASN A 1 195 ? 4.428 5.075 -4.720 1.00 94.38 195 ASN A O 1
ATOM 1557 N N . PHE A 1 196 ? 2.264 5.721 -4.801 1.00 94.94 196 PHE A N 1
ATOM 1558 C CA . PHE A 1 196 ? 2.429 7.091 -4.333 1.00 94.94 196 PHE A CA 1
ATOM 1559 C C . PHE A 1 196 ? 1.702 7.232 -2.998 1.00 94.94 196 PHE A C 1
ATOM 1561 O O . PHE A 1 196 ? 0.472 7.203 -2.946 1.00 94.94 196 PHE A O 1
ATOM 1568 N N . ARG A 1 197 ? 2.460 7.333 -1.898 1.00 91.69 197 ARG A N 1
ATOM 1569 C CA . ARG A 1 197 ? 1.904 7.436 -0.532 1.00 91.69 197 ARG A CA 1
ATOM 1570 C C . ARG A 1 197 ? 0.819 6.378 -0.235 1.00 91.69 197 ARG A C 1
ATOM 1572 O O . ARG A 1 197 ? -0.205 6.678 0.377 1.00 91.69 197 ARG A O 1
ATOM 1579 N N . GLY A 1 198 ? 1.043 5.140 -0.681 1.00 90.06 198 GLY A N 1
ATOM 1580 C CA . GLY A 1 198 ? 0.138 4.000 -0.499 1.00 90.06 198 GLY A CA 1
ATOM 1581 C C . GLY A 1 198 ? -0.950 3.824 -1.564 1.00 90.06 198 GLY A C 1
ATOM 1582 O O . GLY A 1 198 ? -1.525 2.739 -1.644 1.00 90.06 198 GLY A O 1
ATOM 1583 N N . ALA A 1 199 ? -1.194 4.819 -2.426 1.00 94.25 199 ALA A N 1
ATOM 1584 C CA . ALA A 1 199 ? -2.039 4.650 -3.607 1.00 94.25 199 ALA A CA 1
ATOM 1585 C C . ALA A 1 199 ? -1.263 3.888 -4.690 1.00 94.25 199 ALA A C 1
ATOM 1587 O O . ALA A 1 199 ? -0.211 4.346 -5.142 1.00 94.25 199 ALA A O 1
ATOM 1588 N N . TYR A 1 200 ? -1.745 2.705 -5.074 1.00 93.12 200 TYR A N 1
ATOM 1589 C CA . TYR A 1 200 ? -1.041 1.850 -6.031 1.00 93.12 200 TYR A CA 1
ATOM 1590 C C . TYR A 1 200 ? -1.027 2.461 -7.437 1.00 93.12 200 TYR A C 1
ATOM 1592 O O . TYR A 1 200 ? -2.049 2.938 -7.922 1.00 93.12 200 TYR A O 1
ATOM 1600 N N . LEU A 1 201 ? 0.139 2.387 -8.079 1.00 94.19 201 LEU A N 1
ATOM 1601 C CA . LEU A 1 201 ? 0.350 2.630 -9.503 1.00 94.19 201 LEU A CA 1
ATOM 1602 C C . LEU A 1 201 ? 0.449 1.275 -10.213 1.00 94.19 201 LEU A C 1
ATOM 1604 O O . LEU A 1 201 ? -0.515 0.513 -10.282 1.00 94.19 201 LEU A O 1
ATOM 1608 N N . TYR A 1 202 ? 1.644 0.923 -10.685 1.00 90.88 202 TYR A N 1
ATOM 1609 C CA . TYR A 1 202 ? 1.846 -0.201 -11.580 1.00 90.88 202 TYR A CA 1
ATOM 1610 C C . TYR A 1 202 ? 2.369 -1.458 -10.927 1.00 90.88 202 TYR A C 1
ATOM 1612 O O . TYR A 1 202 ? 2.559 -2.406 -11.675 1.00 90.88 202 TYR A O 1
ATOM 1620 N N . ARG A 1 203 ? 2.573 -1.504 -9.602 1.00 82.12 203 ARG A N 1
ATOM 1621 C CA . ARG A 1 203 ? 2.979 -2.672 -8.785 1.00 82.12 203 ARG A CA 1
ATOM 1622 C C . ARG A 1 203 ? 3.163 -3.998 -9.537 1.00 82.12 203 ARG A C 1
ATOM 1624 O O . ARG A 1 203 ? 4.236 -4.582 -9.556 1.00 82.12 203 ARG A O 1
ATOM 1631 N N . THR A 1 204 ? 2.091 -4.502 -10.151 1.00 81.69 204 THR A N 1
ATOM 1632 C CA . THR A 1 204 ? 2.167 -5.621 -11.108 1.00 81.69 204 THR A CA 1
ATOM 1633 C C . THR A 1 204 ? 1.322 -5.450 -12.381 1.00 81.69 204 THR A C 1
ATOM 1635 O O . THR A 1 204 ? 1.093 -6.443 -13.076 1.00 81.69 204 THR A O 1
ATOM 1638 N N . GLY A 1 205 ? 0.843 -4.230 -12.639 1.00 90.25 205 GLY A N 1
ATOM 1639 C CA . GLY A 1 205 ? -0.178 -3.847 -13.610 1.00 90.25 205 GLY A CA 1
ATOM 1640 C C . GLY A 1 205 ? 0.312 -3.117 -14.866 1.00 90.25 205 GLY A C 1
ATOM 1641 O O . GLY A 1 205 ? -0.531 -2.792 -15.691 1.00 90.25 205 GLY A O 1
ATOM 1642 N N . LEU A 1 206 ? 1.612 -2.823 -15.034 1.00 92.62 206 LEU A N 1
ATOM 1643 C CA . LEU A 1 206 ? 2.086 -2.062 -16.210 1.00 92.62 206 LEU A CA 1
ATOM 1644 C C . LEU A 1 206 ? 1.732 -2.758 -17.529 1.00 92.62 206 LEU A C 1
ATOM 1646 O O . LEU A 1 206 ? 1.172 -2.140 -18.427 1.00 92.62 206 LEU A O 1
ATOM 1650 N N . ILE A 1 207 ? 2.015 -4.057 -17.622 1.00 92.81 207 ILE A N 1
ATOM 1651 C CA . ILE A 1 207 ? 1.759 -4.846 -18.835 1.00 92.81 207 ILE A CA 1
ATOM 1652 C C . ILE A 1 207 ? 0.255 -4.923 -19.136 1.00 92.81 207 ILE A C 1
ATOM 1654 O O . ILE A 1 207 ? -0.158 -4.841 -20.285 1.00 92.81 207 ILE A O 1
ATOM 1658 N N . GLN A 1 208 ? -0.577 -5.017 -18.100 1.00 92.56 208 GLN A N 1
ATOM 1659 C CA . GLN A 1 208 ? -2.034 -5.002 -18.204 1.00 92.56 208 GLN A CA 1
ATOM 1660 C C . GLN A 1 208 ? -2.548 -3.631 -18.644 1.00 92.56 208 GLN A C 1
ATOM 1662 O O . GLN A 1 208 ? -3.445 -3.558 -19.474 1.00 92.56 208 GLN A O 1
ATOM 1667 N N . GLY A 1 209 ? -1.963 -2.552 -18.118 1.00 92.88 209 GLY A N 1
ATOM 1668 C CA . GLY A 1 209 ? -2.259 -1.191 -18.550 1.00 92.88 209 GLY A CA 1
ATOM 1669 C C . GLY A 1 209 ? -1.973 -1.009 -20.038 1.00 92.88 209 GLY A C 1
ATOM 1670 O O . GLY A 1 209 ? -2.826 -0.510 -20.760 1.00 92.88 209 GLY A O 1
ATOM 1671 N N . LEU A 1 210 ? -0.829 -1.500 -20.520 1.00 93.25 210 LEU A N 1
ATOM 1672 C CA . LEU A 1 210 ? -0.513 -1.485 -21.950 1.00 93.25 210 LEU A CA 1
ATOM 1673 C C . LEU A 1 210 ? -1.526 -2.298 -22.754 1.00 93.25 210 LEU A C 1
ATOM 1675 O O . LEU A 1 210 ? -2.063 -1.785 -23.719 1.00 93.25 210 LEU A O 1
ATOM 1679 N N . HIS A 1 211 ? -1.876 -3.511 -22.325 1.00 92.62 211 HIS A N 1
ATOM 1680 C CA . HIS A 1 211 ? -2.891 -4.299 -23.030 1.00 92.62 211 HIS A CA 1
ATOM 1681 C C . HIS A 1 211 ? -4.246 -3.580 -23.164 1.00 92.62 211 HIS A C 1
ATOM 1683 O O . HIS A 1 211 ? -4.919 -3.722 -24.179 1.00 92.62 211 HIS A O 1
ATOM 1689 N N . LEU A 1 212 ? -4.656 -2.828 -22.139 1.00 92.44 212 LEU A N 1
ATOM 1690 C CA . LEU A 1 212 ? -5.949 -2.142 -22.117 1.00 92.44 212 LEU A CA 1
ATOM 1691 C C . LEU A 1 212 ? -5.940 -0.793 -22.846 1.00 92.44 212 LEU A C 1
ATOM 1693 O O . LEU A 1 212 ? -6.978 -0.382 -23.360 1.00 92.44 212 LEU A O 1
ATOM 1697 N N . PHE A 1 213 ? -4.805 -0.090 -22.851 1.00 92.19 213 PHE A N 1
ATOM 1698 C CA . PHE A 1 213 ? -4.732 1.313 -23.273 1.00 92.19 213 PHE A CA 1
ATOM 1699 C C . PHE A 1 213 ? -3.767 1.576 -24.442 1.00 92.19 213 PHE A C 1
ATOM 1701 O O . PHE A 1 213 ? -3.741 2.693 -24.953 1.00 92.19 213 PHE A O 1
ATOM 1708 N N . ASP A 1 214 ? -2.988 0.587 -24.888 1.00 89.06 214 ASP A N 1
ATOM 1709 C CA . ASP A 1 214 ? -2.185 0.625 -26.119 1.00 89.06 214 ASP A CA 1
ATOM 1710 C C . ASP A 1 214 ? -2.938 -0.085 -27.250 1.00 89.06 214 ASP A C 1
ATOM 1712 O O . ASP A 1 214 ? -2.762 -1.281 -27.479 1.00 89.06 214 ASP A O 1
ATOM 1716 N N . LEU A 1 215 ? -3.815 0.656 -27.937 1.00 86.31 215 LEU A N 1
ATOM 1717 C CA . LEU A 1 215 ? -4.682 0.114 -28.994 1.00 86.31 215 LEU A CA 1
ATOM 1718 C C . LEU A 1 215 ? -3.892 -0.492 -30.162 1.00 86.31 215 LEU A C 1
ATOM 1720 O O . LEU A 1 215 ? -4.354 -1.452 -30.775 1.00 86.31 215 LEU A O 1
ATOM 1724 N N . ASP A 1 216 ? -2.694 0.028 -30.427 1.00 89.06 216 ASP A N 1
ATOM 1725 C CA . ASP A 1 216 ? -1.811 -0.467 -31.486 1.00 89.06 216 ASP A CA 1
ATOM 1726 C C . ASP A 1 216 ? -1.038 -1.727 -31.059 1.00 89.06 216 ASP A C 1
ATOM 1728 O O . ASP A 1 216 ? -0.352 -2.344 -31.874 1.00 89.06 216 ASP A O 1
ATOM 1732 N N . ASN A 1 217 ? -1.138 -2.114 -29.779 1.00 90.25 217 ASN A N 1
ATOM 1733 C CA . ASN A 1 217 ? -0.415 -3.219 -29.155 1.00 90.25 217 ASN A CA 1
ATOM 1734 C C . ASN A 1 217 ? 1.070 -3.253 -29.555 1.00 90.25 217 ASN A C 1
ATOM 1736 O O . ASN A 1 217 ? 1.626 -4.306 -29.886 1.00 90.25 217 ASN A O 1
ATOM 1740 N N . ARG A 1 218 ? 1.728 -2.089 -29.541 1.00 90.69 218 ARG A N 1
ATOM 1741 C CA . ARG A 1 218 ? 3.079 -1.912 -30.090 1.00 90.69 218 ARG A CA 1
ATOM 1742 C C . ARG A 1 218 ? 4.099 -2.825 -29.421 1.00 90.69 218 ARG A C 1
ATOM 1744 O O . ARG A 1 218 ? 5.047 -3.294 -30.045 1.00 90.69 218 ARG A O 1
ATOM 1751 N N . PHE A 1 219 ? 3.900 -3.097 -28.137 1.00 92.25 219 PHE A N 1
ATOM 1752 C CA . PHE A 1 219 ? 4.776 -3.964 -27.356 1.00 92.25 219 PHE A CA 1
ATOM 1753 C C . PHE A 1 219 ? 4.407 -5.449 -27.438 1.00 92.25 219 PHE A C 1
ATOM 1755 O O . PHE A 1 219 ? 4.958 -6.237 -26.670 1.00 92.25 219 PHE A O 1
ATOM 1762 N N . ASN A 1 220 ? 3.498 -5.844 -28.338 1.00 93.69 220 ASN A N 1
ATOM 1763 C CA . ASN A 1 220 ? 3.046 -7.223 -28.526 1.00 93.69 220 ASN A CA 1
ATOM 1764 C C . ASN A 1 220 ? 2.683 -7.892 -27.189 1.00 93.69 220 ASN A C 1
ATOM 1766 O O . ASN A 1 220 ? 3.216 -8.941 -26.818 1.00 93.69 220 ASN A O 1
ATOM 1770 N N . VAL A 1 221 ? 1.830 -7.225 -26.412 1.00 93.75 221 VAL A N 1
ATOM 1771 C CA . VAL A 1 221 ? 1.332 -7.759 -25.151 1.00 93.75 221 VAL A CA 1
ATOM 1772 C C . VAL A 1 221 ? 0.366 -8.896 -25.447 1.00 93.75 221 VAL A C 1
ATOM 1774 O O . VAL A 1 221 ? -0.581 -8.756 -26.223 1.00 93.75 221 VAL A O 1
ATOM 1777 N N . GLN A 1 222 ? 0.617 -10.026 -24.802 1.00 92.88 222 GLN A N 1
ATOM 1778 C CA . GLN A 1 222 ? -0.156 -11.252 -24.923 1.00 92.88 222 GLN A CA 1
ATOM 1779 C C . GLN A 1 222 ? -0.709 -11.642 -23.557 1.00 92.88 222 GLN A C 1
ATOM 1781 O O . GLN A 1 222 ? -0.185 -11.237 -22.512 1.00 92.88 222 GLN A O 1
ATOM 1786 N N . PHE A 1 223 ? -1.765 -12.452 -23.559 1.00 92.50 223 PHE A N 1
ATOM 1787 C CA . PHE A 1 223 ? -2.261 -13.081 -22.347 1.00 92.50 223 PHE A CA 1
ATOM 1788 C C . PHE A 1 223 ? -2.463 -14.579 -22.546 1.00 92.50 223 PHE A C 1
ATOM 1790 O O . PHE A 1 223 ? -2.816 -15.045 -23.625 1.00 92.50 223 PHE A O 1
ATOM 1797 N N . GLU A 1 224 ? -2.226 -15.330 -21.479 1.00 91.12 224 GLU A N 1
ATOM 1798 C CA . GLU A 1 224 ? -2.514 -16.754 -21.385 1.00 91.12 224 GLU A CA 1
ATOM 1799 C C . GLU A 1 224 ? -3.515 -16.970 -20.253 1.00 91.12 224 GLU A C 1
ATOM 1801 O O . GLU A 1 224 ? -3.371 -16.409 -19.163 1.00 91.12 224 GLU A O 1
ATOM 1806 N N . GLN A 1 225 ? -4.519 -17.800 -20.514 1.00 89.06 225 GLN A N 1
ATOM 1807 C CA . GLN A 1 225 ? -5.502 -18.234 -19.534 1.00 89.06 225 GLN A CA 1
ATOM 1808 C C . GLN A 1 225 ? -5.315 -19.727 -19.304 1.00 89.06 225 GLN A C 1
ATOM 1810 O O . GLN A 1 225 ? -5.500 -20.541 -20.207 1.00 89.06 225 GLN A O 1
ATOM 1815 N N . LYS A 1 226 ? -4.939 -20.088 -18.080 1.00 86.12 226 LYS A N 1
ATOM 1816 C CA . LYS A 1 226 ? -4.778 -21.478 -17.670 1.00 86.12 226 LYS A CA 1
ATOM 1817 C C . LYS A 1 226 ? -5.854 -21.823 -16.655 1.00 86.12 226 LYS A C 1
ATOM 1819 O O . LYS A 1 226 ? -5.907 -21.216 -15.582 1.00 86.12 226 LYS A O 1
ATOM 1824 N N . SER A 1 227 ? -6.683 -22.818 -16.972 1.00 79.00 227 SER A N 1
ATOM 1825 C CA . SER A 1 227 ? -7.592 -23.395 -15.982 1.00 79.00 227 SER A CA 1
ATOM 1826 C C . SER A 1 227 ? -6.758 -23.981 -14.849 1.00 79.00 227 SER A C 1
ATOM 1828 O O . SER A 1 227 ? -5.933 -24.870 -15.066 1.00 79.00 227 SER A O 1
ATOM 1830 N N . THR A 1 228 ? -6.963 -23.461 -13.646 1.00 71.50 228 THR A N 1
ATOM 1831 C CA . THR A 1 228 ? -6.526 -24.116 -12.411 1.00 71.50 228 THR A CA 1
ATOM 1832 C C . THR A 1 228 ? -7.679 -24.969 -11.877 1.00 71.50 228 THR A C 1
ATOM 1834 O O . THR A 1 228 ? -8.676 -25.163 -12.584 1.00 71.50 228 THR A O 1
ATOM 1837 N N . ASP A 1 229 ? -7.553 -25.510 -10.664 1.00 69.06 229 ASP A N 1
ATOM 1838 C CA . ASP A 1 229 ? -8.653 -26.211 -10.001 1.00 69.06 229 ASP A CA 1
ATOM 1839 C C . ASP A 1 229 ? -9.902 -25.312 -9.987 1.00 69.06 229 ASP A C 1
ATOM 1841 O O . ASP A 1 229 ? -9.874 -24.168 -9.514 1.00 69.06 229 ASP A O 1
ATOM 1845 N N . LYS A 1 230 ? -11.000 -25.806 -10.578 1.00 64.19 230 LYS A N 1
ATOM 1846 C CA . LYS A 1 230 ? -12.267 -25.065 -10.684 1.00 64.19 230 LYS A CA 1
ATOM 1847 C C . LYS A 1 230 ? -12.682 -24.570 -9.289 1.00 64.19 230 LYS A C 1
ATOM 1849 O O . LYS A 1 230 ? -12.640 -25.353 -8.342 1.00 64.19 230 LYS A O 1
ATOM 1854 N N . PRO A 1 231 ? -13.117 -23.307 -9.135 1.00 65.81 231 PRO A N 1
ATOM 1855 C CA . PRO A 1 231 ? -13.605 -22.383 -10.166 1.00 65.81 231 PRO A CA 1
ATOM 1856 C C . PRO A 1 231 ? -12.562 -21.370 -10.669 1.00 65.81 231 PRO A C 1
ATOM 1858 O O . PRO A 1 231 ? -12.942 -20.398 -11.317 1.00 65.81 231 PRO A O 1
ATOM 1861 N N . PHE A 1 232 ? -11.290 -21.502 -10.288 1.00 70.19 232 PHE A N 1
ATOM 1862 C CA . PHE A 1 232 ? -10.311 -20.446 -10.525 1.00 70.19 232 PHE A CA 1
ATOM 1863 C C . PHE A 1 232 ? -9.561 -20.669 -11.833 1.00 70.19 232 PHE A C 1
ATOM 1865 O O . PHE A 1 232 ? -9.221 -21.795 -12.203 1.00 70.19 232 PHE A O 1
ATOM 1872 N N . GLU A 1 233 ? -9.247 -19.571 -12.506 1.00 78.12 233 GLU A N 1
ATOM 1873 C CA . GLU A 1 233 ? -8.388 -19.543 -13.680 1.00 78.12 233 GLU A CA 1
ATOM 1874 C C . GLU A 1 233 ? -7.261 -18.551 -13.428 1.00 78.12 233 GLU A C 1
ATOM 1876 O O . GLU A 1 233 ? -7.458 -17.482 -12.844 1.00 78.12 233 GLU A O 1
ATOM 1881 N N . THR A 1 234 ? -6.058 -18.916 -13.857 1.00 81.31 234 THR A N 1
ATOM 1882 C CA . THR A 1 234 ? -4.910 -18.019 -13.797 1.00 81.31 234 THR A CA 1
ATOM 1883 C C . THR A 1 234 ? -4.774 -17.327 -15.141 1.00 81.31 234 THR A C 1
ATOM 1885 O O . THR A 1 234 ? -4.508 -17.981 -16.148 1.00 81.31 234 THR A O 1
ATOM 1888 N N . VAL A 1 235 ? -4.937 -16.003 -15.148 1.00 85.69 235 VAL A N 1
ATOM 1889 C CA . VAL A 1 235 ? -4.675 -15.159 -16.318 1.00 85.69 235 VAL A CA 1
ATOM 1890 C C . VAL A 1 235 ? -3.329 -14.473 -16.137 1.00 85.69 235 VAL A C 1
ATOM 1892 O O . VAL A 1 235 ? -3.090 -13.795 -15.133 1.00 85.69 235 VAL A O 1
ATOM 1895 N N . ARG A 1 236 ? -2.436 -14.640 -17.110 1.00 88.50 236 ARG A N 1
ATOM 1896 C CA . ARG A 1 236 ? -1.111 -14.022 -17.113 1.00 88.50 236 ARG A CA 1
ATOM 1897 C C . ARG A 1 236 ? -0.948 -13.152 -18.346 1.00 88.50 236 ARG A C 1
ATOM 1899 O O . ARG A 1 236 ? -1.041 -13.656 -19.454 1.00 88.50 236 ARG A O 1
ATOM 1906 N N . PHE A 1 237 ? -0.605 -11.886 -18.134 1.00 91.38 237 PHE A N 1
ATOM 1907 C CA . PHE A 1 237 ? -0.176 -10.968 -19.188 1.00 91.38 237 PHE A CA 1
ATOM 1908 C C . PHE A 1 237 ? 1.349 -10.949 -19.275 1.00 91.38 237 PHE A C 1
ATOM 1910 O O . PHE A 1 237 ? 2.025 -10.954 -18.238 1.00 91.38 237 PHE A O 1
ATOM 1917 N N . TYR A 1 238 ? 1.890 -10.942 -20.489 1.00 91.38 238 TYR A N 1
ATOM 1918 C CA . TYR A 1 238 ? 3.330 -10.927 -20.728 1.00 91.38 238 TYR A CA 1
ATOM 1919 C C . TYR A 1 238 ? 3.687 -10.297 -22.078 1.00 91.38 238 TYR A C 1
ATOM 1921 O O . TYR A 1 238 ? 2.855 -10.163 -22.970 1.00 91.38 238 TYR A O 1
ATOM 1929 N N . THR A 1 239 ? 4.950 -9.906 -22.204 1.00 91.88 239 THR A N 1
ATOM 1930 C CA . THR A 1 239 ? 5.594 -9.476 -23.447 1.00 91.88 239 THR A CA 1
ATOM 1931 C C . THR A 1 239 ? 7.087 -9.764 -23.328 1.00 91.88 239 THR A C 1
ATOM 1933 O O . THR A 1 239 ? 7.635 -9.726 -22.225 1.00 91.88 239 THR A O 1
ATOM 1936 N N . ASN A 1 240 ? 7.735 -10.054 -24.454 1.00 90.25 240 ASN A N 1
ATOM 1937 C CA . ASN A 1 240 ? 9.188 -10.211 -24.531 1.00 90.25 240 ASN A CA 1
ATOM 1938 C C . ASN A 1 240 ? 9.899 -8.903 -24.913 1.00 90.25 240 ASN A C 1
ATOM 1940 O O . ASN A 1 240 ? 11.125 -8.856 -24.901 1.00 90.25 240 ASN A O 1
ATOM 1944 N N . ASN A 1 241 ? 9.145 -7.851 -25.247 1.00 92.81 241 ASN A N 1
ATOM 1945 C CA . ASN A 1 241 ? 9.706 -6.604 -25.761 1.00 92.81 241 ASN A CA 1
ATOM 1946 C C . ASN A 1 241 ? 10.117 -5.654 -24.630 1.00 92.81 241 ASN A C 1
ATOM 1948 O O . ASN A 1 241 ? 10.985 -4.814 -24.833 1.00 92.81 241 ASN A O 1
ATOM 1952 N N . ILE A 1 242 ? 9.536 -5.783 -23.436 1.00 93.12 242 ILE A N 1
ATOM 1953 C CA . ILE A 1 242 ? 9.819 -4.895 -22.303 1.00 93.12 242 ILE A CA 1
ATOM 1954 C C . ILE A 1 242 ? 10.638 -5.640 -21.256 1.00 93.12 242 ILE A C 1
ATOM 1956 O O . ILE A 1 242 ? 10.218 -6.687 -20.764 1.00 93.12 242 ILE A O 1
ATOM 1960 N N . LEU A 1 243 ? 11.764 -5.053 -20.854 1.00 93.31 243 LEU A N 1
ATOM 1961 C CA . LEU A 1 243 ? 12.548 -5.517 -19.712 1.00 93.31 243 LEU A CA 1
ATOM 1962 C C . LEU A 1 243 ? 12.332 -4.570 -18.533 1.00 93.31 243 LEU A C 1
ATOM 1964 O O . LEU A 1 243 ? 12.493 -3.360 -18.664 1.00 93.31 243 LEU A O 1
ATOM 1968 N N . LEU A 1 244 ? 11.950 -5.122 -17.380 1.00 93.25 244 LEU A N 1
ATOM 1969 C CA . LEU A 1 244 ? 11.647 -4.353 -16.176 1.00 93.25 244 LEU A CA 1
ATOM 1970 C C . LEU A 1 244 ? 12.713 -4.605 -15.110 1.00 93.25 244 LEU A C 1
ATOM 1972 O O . LEU A 1 244 ? 12.717 -5.655 -14.463 1.00 93.25 244 LEU A O 1
ATOM 1976 N N . VAL A 1 245 ? 13.573 -3.617 -14.876 1.00 94.75 245 VAL A N 1
ATOM 1977 C CA . VAL A 1 245 ? 14.749 -3.767 -14.012 1.00 94.75 245 VAL A CA 1
ATOM 1978 C C . VAL A 1 245 ? 14.369 -3.846 -12.535 1.00 94.75 245 VAL A C 1
ATOM 1980 O O . VAL A 1 245 ? 14.668 -4.842 -11.887 1.00 94.75 245 VAL A O 1
ATOM 1983 N N . ILE A 1 246 ? 13.702 -2.830 -11.984 1.00 94.88 246 ILE A N 1
ATOM 1984 C CA . ILE A 1 246 ? 13.331 -2.787 -10.561 1.00 94.88 246 ILE A CA 1
ATOM 1985 C C . ILE A 1 246 ? 12.053 -1.960 -10.347 1.00 94.88 246 ILE A C 1
ATOM 1987 O O . ILE A 1 246 ? 11.475 -1.433 -11.300 1.00 94.88 246 ILE A O 1
ATOM 1991 N N . MET A 1 247 ? 11.556 -1.895 -9.113 1.00 95.50 247 MET A N 1
ATOM 1992 C CA . MET A 1 247 ? 10.461 -1.008 -8.722 1.00 95.50 247 MET A CA 1
ATOM 1993 C C . MET A 1 247 ? 10.937 0.041 -7.728 1.00 95.50 247 MET A C 1
ATOM 1995 O O . MET A 1 247 ? 11.907 -0.185 -7.002 1.00 95.50 247 MET A O 1
ATOM 1999 N N . ASN A 1 248 ? 10.214 1.156 -7.650 1.00 95.75 248 ASN A N 1
ATOM 2000 C CA . ASN A 1 248 ? 10.440 2.183 -6.640 1.00 95.75 248 ASN A CA 1
ATOM 2001 C C . ASN A 1 248 ? 9.134 2.695 -6.029 1.00 95.75 248 ASN A C 1
ATOM 2003 O O . ASN A 1 248 ? 8.074 2.634 -6.645 1.00 95.75 248 ASN A O 1
ATOM 2007 N N . THR A 1 249 ? 9.206 3.245 -4.822 1.00 95.12 249 THR A N 1
ATOM 2008 C CA . THR A 1 249 ? 8.101 4.030 -4.247 1.00 95.12 249 THR A CA 1
ATOM 2009 C C . THR A 1 249 ? 8.213 5.506 -4.631 1.00 95.12 249 THR A C 1
ATOM 2011 O O . THR A 1 249 ? 9.282 5.962 -5.039 1.00 95.12 249 THR A O 1
ATOM 2014 N N . LEU A 1 250 ? 7.107 6.247 -4.516 1.00 95.38 250 LEU A N 1
ATOM 2015 C CA . LEU A 1 250 ? 7.050 7.698 -4.699 1.00 95.38 250 LEU A CA 1
ATOM 2016 C C . LEU A 1 250 ? 6.395 8.380 -3.492 1.00 95.38 250 LEU A C 1
ATOM 2018 O O . LEU A 1 250 ? 5.513 7.822 -2.826 1.00 95.38 250 LEU A O 1
ATOM 2022 N N . ARG A 1 251 ? 6.825 9.611 -3.221 1.00 92.56 251 ARG A N 1
ATOM 2023 C CA . ARG A 1 251 ? 6.363 10.457 -2.116 1.00 92.56 251 ARG A CA 1
ATOM 2024 C C . ARG A 1 251 ? 6.011 11.863 -2.562 1.00 92.56 251 ARG A C 1
ATOM 2026 O O . ARG A 1 251 ? 5.014 12.381 -2.065 1.00 92.56 251 ARG A O 1
ATOM 2033 N N . GLU A 1 252 ? 6.773 12.439 -3.485 1.00 94.12 252 GLU A N 1
ATOM 2034 C CA . GLU A 1 252 ? 6.515 13.767 -4.039 1.00 94.12 252 GLU A CA 1
ATOM 2035 C C . GLU A 1 252 ? 6.336 13.706 -5.563 1.00 94.12 252 GLU A C 1
ATOM 2037 O O . GLU A 1 252 ? 6.964 12.877 -6.224 1.00 94.12 252 GLU A O 1
ATOM 2042 N N . PRO A 1 253 ? 5.514 14.589 -6.158 1.00 93.12 253 PRO A N 1
ATOM 2043 C CA . PRO A 1 253 ? 5.357 14.656 -7.613 1.00 93.12 253 PRO A CA 1
ATOM 2044 C C . PRO A 1 253 ? 6.662 14.935 -8.371 1.00 93.12 253 PRO A C 1
ATOM 2046 O O . PRO A 1 253 ? 6.798 14.573 -9.534 1.00 93.12 253 PRO A O 1
ATOM 2049 N N . THR A 1 254 ? 7.623 15.580 -7.708 1.00 94.38 254 THR A N 1
ATOM 2050 C CA . THR A 1 254 ? 8.940 15.939 -8.252 1.00 94.38 254 THR A CA 1
ATOM 2051 C C . THR A 1 254 ? 9.994 14.849 -8.064 1.00 94.38 254 THR A C 1
ATOM 2053 O O . THR A 1 254 ? 11.151 15.051 -8.442 1.00 94.38 254 THR A O 1
ATOM 2056 N N . ASP A 1 255 ? 9.622 13.707 -7.476 1.00 95.75 255 ASP A N 1
ATOM 2057 C CA . ASP A 1 255 ? 10.519 12.568 -7.342 1.00 95.75 255 ASP A CA 1
ATOM 2058 C C . ASP A 1 255 ? 11.004 12.127 -8.726 1.00 95.75 255 ASP A C 1
ATOM 2060 O O . ASP A 1 255 ? 10.231 11.985 -9.678 1.00 95.75 255 ASP A O 1
ATOM 2064 N N . LYS A 1 256 ? 12.307 11.882 -8.825 1.00 95.31 256 LYS A N 1
ATOM 2065 C CA . LYS A 1 256 ? 12.978 11.433 -10.041 1.00 95.31 256 LYS A CA 1
ATOM 2066 C C . LYS A 1 256 ? 14.117 10.493 -9.691 1.00 95.31 256 LYS A C 1
ATOM 2068 O O . LYS A 1 256 ? 14.575 10.435 -8.548 1.00 95.31 256 LYS A O 1
ATOM 2073 N N . ILE A 1 257 ? 14.590 9.766 -10.689 1.00 96.12 257 ILE A N 1
ATOM 2074 C CA . ILE A 1 257 ? 15.801 8.969 -10.564 1.00 96.12 257 ILE A CA 1
ATOM 2075 C C . ILE A 1 257 ? 16.940 9.754 -11.208 1.00 96.12 257 ILE A C 1
ATOM 2077 O O . ILE A 1 257 ? 16.802 10.291 -12.302 1.00 96.12 257 ILE A O 1
ATOM 2081 N N . THR A 1 258 ? 18.056 9.862 -10.502 1.00 94.94 258 THR A N 1
ATOM 2082 C CA . THR A 1 258 ? 19.297 10.457 -10.999 1.00 94.94 258 THR A CA 1
ATOM 2083 C C . THR A 1 258 ? 20.285 9.358 -11.343 1.00 94.94 258 THR A C 1
ATOM 2085 O O . THR A 1 258 ? 20.285 8.303 -10.707 1.00 94.94 258 THR A O 1
ATOM 2088 N N . ILE A 1 259 ? 21.132 9.607 -12.338 1.00 94.81 259 ILE A N 1
ATOM 2089 C CA . ILE A 1 259 ? 22.077 8.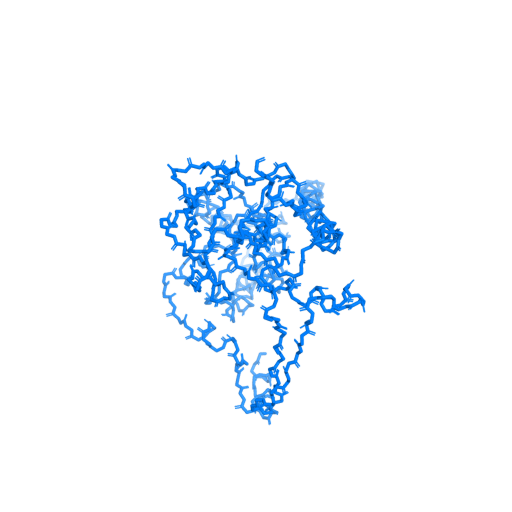617 -12.849 1.00 94.81 259 ILE A CA 1
ATOM 2090 C C . ILE A 1 259 ? 23.485 9.181 -12.760 1.00 94.81 259 ILE A C 1
ATOM 2092 O O . ILE A 1 259 ? 23.732 10.301 -13.197 1.00 94.81 259 ILE A O 1
ATOM 2096 N N . ASN A 1 260 ? 24.397 8.372 -12.230 1.00 93.62 260 ASN A N 1
ATOM 2097 C CA . ASN A 1 260 ? 25.821 8.660 -12.185 1.00 93.62 260 ASN A CA 1
ATOM 2098 C C . ASN A 1 260 ? 26.578 7.573 -12.953 1.00 93.62 260 ASN A C 1
ATOM 2100 O O . ASN A 1 260 ? 26.421 6.382 -12.675 1.00 93.62 260 ASN A O 1
ATOM 2104 N N . THR A 1 261 ? 27.427 7.968 -13.896 1.00 93.38 261 THR A N 1
ATOM 2105 C CA . THR A 1 261 ? 28.307 7.032 -14.606 1.00 93.38 261 THR A CA 1
ATOM 2106 C C . THR A 1 261 ? 29.496 6.684 -13.716 1.00 93.38 261 THR A C 1
ATOM 2108 O O . THR A 1 261 ? 30.275 7.562 -13.352 1.00 93.38 261 THR A O 1
ATOM 2111 N N . LEU A 1 262 ? 29.644 5.406 -13.356 1.00 92.00 262 LEU A N 1
ATOM 2112 C CA . LEU A 1 262 ? 30.768 4.933 -12.539 1.00 92.00 262 LEU A CA 1
ATOM 2113 C C . LEU A 1 262 ? 31.964 4.546 -13.413 1.00 92.00 262 LEU A C 1
ATOM 2115 O O . LEU A 1 262 ? 33.106 4.891 -13.118 1.00 92.00 262 LEU A O 1
ATOM 2119 N N . LYS A 1 263 ? 31.686 3.795 -14.483 1.00 91.56 263 LYS A N 1
ATOM 2120 C CA . LYS A 1 263 ? 32.640 3.298 -15.484 1.00 91.56 263 LYS A CA 1
ATOM 2121 C C . LYS A 1 263 ? 31.925 3.203 -16.837 1.00 91.56 263 LYS A C 1
ATOM 2123 O O . LYS A 1 263 ? 30.692 3.244 -16.855 1.00 91.56 263 LYS A O 1
ATOM 2128 N N . PRO A 1 264 ? 32.645 3.035 -17.962 1.00 90.75 264 PRO A N 1
ATOM 2129 C CA . PRO A 1 264 ? 32.002 2.718 -19.234 1.00 90.75 264 PRO A CA 1
ATOM 2130 C C . PRO A 1 264 ? 31.035 1.538 -19.073 1.00 90.75 264 PRO A C 1
ATOM 2132 O O . PRO A 1 264 ? 31.417 0.502 -18.529 1.00 90.75 264 PRO A O 1
ATOM 2135 N N . ASN A 1 265 ? 29.789 1.717 -19.519 1.00 91.75 265 ASN A N 1
ATOM 2136 C CA . ASN A 1 265 ? 28.697 0.740 -19.422 1.00 91.75 265 ASN A CA 1
ATOM 2137 C C . ASN A 1 265 ? 28.229 0.389 -17.996 1.00 91.75 265 ASN A C 1
ATOM 2139 O O . ASN A 1 265 ? 27.461 -0.557 -17.834 1.00 91.75 265 ASN A O 1
ATOM 2143 N N . GLN A 1 266 ? 28.656 1.124 -16.965 1.00 95.69 266 GLN A N 1
ATOM 2144 C CA . GLN A 1 266 ? 28.246 0.899 -15.578 1.00 95.69 266 GLN A CA 1
ATOM 2145 C C . GLN A 1 266 ? 27.654 2.177 -14.979 1.00 95.69 266 GLN A C 1
ATOM 2147 O O . GLN A 1 266 ? 28.357 3.167 -14.752 1.00 95.69 266 GLN A O 1
ATOM 2152 N N . TYR A 1 267 ? 26.361 2.124 -14.670 1.00 95.88 267 TYR A N 1
ATOM 2153 C CA . TYR A 1 267 ? 25.565 3.273 -14.249 1.00 95.88 267 TYR A CA 1
ATOM 2154 C C . TYR A 1 267 ? 24.967 3.026 -12.870 1.00 95.88 267 TYR A C 1
ATOM 2156 O O . TYR A 1 267 ? 24.390 1.972 -12.607 1.00 95.88 267 TYR A O 1
ATOM 2164 N N . GLN A 1 268 ? 25.092 4.003 -11.981 1.00 96.81 268 GLN A N 1
ATOM 2165 C CA . GLN A 1 268 ? 24.428 3.997 -10.689 1.00 96.81 268 GLN A CA 1
ATOM 2166 C C . GLN A 1 268 ? 23.150 4.821 -10.771 1.00 96.81 268 GLN A C 1
ATOM 2168 O O . GLN A 1 268 ? 23.189 6.002 -11.106 1.00 96.81 268 GLN A O 1
ATOM 2173 N N . PHE A 1 269 ? 22.032 4.199 -10.424 1.00 97.00 269 PHE A N 1
ATOM 2174 C CA . PHE A 1 269 ? 20.729 4.838 -10.327 1.00 97.00 269 PHE A CA 1
ATOM 2175 C C . PHE A 1 269 ? 20.472 5.178 -8.866 1.00 97.00 269 PHE A C 1
ATOM 2177 O O . PHE A 1 269 ? 20.675 4.337 -7.990 1.00 97.00 269 PHE A O 1
ATOM 2184 N N . GLN A 1 270 ? 20.023 6.399 -8.597 1.00 97.25 270 GLN A N 1
ATOM 2185 C CA . GLN A 1 270 ? 19.760 6.893 -7.251 1.00 97.25 270 GLN A CA 1
ATOM 2186 C C . GLN A 1 270 ? 18.423 7.630 -7.207 1.00 97.25 270 GLN A C 1
ATOM 2188 O O . GLN A 1 270 ? 18.088 8.383 -8.118 1.00 97.25 270 GLN A O 1
ATOM 2193 N N . LEU A 1 271 ? 17.649 7.415 -6.147 1.00 96.88 271 LEU A N 1
ATOM 2194 C CA . LEU A 1 271 ? 16.409 8.155 -5.925 1.00 96.88 271 LEU A CA 1
ATOM 2195 C C . LEU A 1 271 ? 16.726 9.574 -5.455 1.00 96.88 271 LEU A C 1
ATOM 2197 O O . LEU A 1 271 ? 17.549 9.775 -4.562 1.00 96.88 271 LEU A O 1
ATOM 2201 N N . SER A 1 272 ? 16.042 10.569 -6.023 1.00 96.12 272 SER A N 1
ATOM 2202 C CA . SER A 1 272 ? 16.186 11.962 -5.584 1.00 96.12 272 SER A CA 1
ATOM 2203 C C . SER A 1 272 ? 15.632 12.204 -4.179 1.00 96.12 272 SER A C 1
ATOM 2205 O O . SER A 1 272 ? 15.983 13.196 -3.545 1.00 96.12 272 SER A O 1
ATOM 2207 N N . ASN A 1 273 ? 14.740 11.330 -3.708 1.00 94.88 273 ASN A N 1
ATOM 2208 C CA . ASN A 1 273 ? 14.046 11.470 -2.438 1.00 94.88 273 ASN A CA 1
ATOM 2209 C C . ASN A 1 273 ? 14.488 10.374 -1.454 1.00 94.88 273 ASN A C 1
ATOM 2211 O O . ASN A 1 273 ? 14.202 9.206 -1.690 1.00 94.88 273 ASN A O 1
ATOM 2215 N N . PRO A 1 274 ? 15.111 10.718 -0.312 1.00 92.31 274 PRO A N 1
ATOM 2216 C CA . PRO A 1 274 ? 15.626 9.735 0.646 1.00 92.31 274 PRO A CA 1
ATOM 2217 C C . PRO A 1 274 ? 14.532 8.948 1.392 1.00 92.31 274 PRO A C 1
ATOM 2219 O O . PRO A 1 274 ? 14.834 8.082 2.210 1.00 92.31 274 PRO A O 1
ATOM 2222 N N . GLN A 1 275 ? 13.258 9.275 1.169 1.00 91.06 275 GLN A N 1
ATOM 2223 C CA . GLN A 1 275 ? 12.100 8.622 1.780 1.00 91.06 275 GLN A CA 1
ATOM 2224 C C . GLN A 1 275 ? 11.411 7.611 0.857 1.00 91.06 275 GLN A C 1
ATOM 2226 O O . GLN A 1 275 ? 10.462 6.932 1.272 1.00 91.06 275 GLN A O 1
ATOM 2231 N N . THR A 1 276 ? 11.844 7.531 -0.399 1.00 93.38 276 THR A N 1
ATOM 2232 C CA . THR A 1 276 ? 11.429 6.481 -1.329 1.00 93.38 276 THR A CA 1
ATOM 2233 C C . THR A 1 276 ? 12.421 5.333 -1.281 1.00 93.38 276 THR A C 1
ATOM 2235 O O . THR A 1 276 ? 13.427 5.421 -0.594 1.00 93.38 276 THR A O 1
ATOM 2238 N N . LEU A 1 277 ? 12.128 4.202 -1.913 1.00 95.12 277 LEU A N 1
ATOM 2239 C CA . LEU A 1 277 ? 13.072 3.090 -1.947 1.00 95.12 277 LEU A CA 1
ATOM 2240 C C . LEU A 1 277 ? 12.925 2.262 -3.214 1.00 95.12 277 LEU A C 1
ATOM 2242 O O . LEU A 1 277 ? 11.806 2.090 -3.704 1.00 95.12 277 LEU A O 1
ATOM 2246 N N . PHE A 1 278 ? 14.044 1.732 -3.699 1.00 96.69 278 PHE A N 1
ATOM 2247 C CA . PHE A 1 278 ? 14.097 0.673 -4.691 1.00 96.69 278 PHE A CA 1
ATOM 2248 C C . PHE A 1 278 ? 13.879 -0.680 -4.032 1.00 96.69 278 PHE A C 1
ATOM 2250 O O . PHE A 1 278 ? 14.360 -0.943 -2.928 1.00 96.69 278 PHE A O 1
ATOM 2257 N N . PHE A 1 279 ? 13.173 -1.563 -4.727 1.00 94.19 279 PHE A N 1
ATOM 2258 C CA . PHE A 1 279 ? 13.016 -2.941 -4.292 1.00 94.19 279 PHE A CA 1
ATOM 2259 C C . PHE A 1 279 ? 12.746 -3.872 -5.479 1.00 94.19 279 PHE A C 1
ATOM 2261 O O . PHE A 1 279 ? 11.957 -3.540 -6.369 1.00 94.19 279 PHE A O 1
ATOM 2268 N N . PRO A 1 280 ? 13.385 -5.053 -5.513 1.00 92.25 280 PRO A N 1
ATOM 2269 C CA . PRO A 1 280 ? 13.108 -6.054 -6.525 1.00 92.25 280 PRO A CA 1
ATOM 2270 C C . PRO A 1 280 ? 11.822 -6.820 -6.199 1.00 92.25 280 PRO A C 1
ATOM 2272 O O . PRO A 1 280 ? 11.473 -7.063 -5.043 1.00 92.25 280 PRO A O 1
ATOM 2275 N N . THR A 1 281 ? 11.142 -7.271 -7.241 1.00 84.81 281 THR A N 1
ATOM 2276 C CA . THR A 1 281 ? 10.017 -8.203 -7.184 1.00 84.81 281 THR A CA 1
ATOM 2277 C C . THR A 1 281 ? 10.328 -9.430 -8.042 1.00 84.81 281 THR A C 1
ATOM 2279 O O . THR A 1 281 ? 11.157 -9.347 -8.946 1.00 84.81 281 THR A O 1
ATOM 2282 N N . PRO A 1 282 ? 9.639 -10.568 -7.850 1.00 82.69 282 PRO A N 1
ATOM 2283 C CA . PRO A 1 282 ? 9.843 -11.752 -8.692 1.00 82.69 282 PRO A CA 1
ATOM 2284 C C . PRO A 1 282 ? 9.565 -11.536 -10.189 1.00 82.69 282 PRO A C 1
ATOM 2286 O O . PRO A 1 282 ? 9.927 -12.380 -11.001 1.00 82.69 282 PRO A O 1
ATOM 2289 N N . LYS A 1 283 ? 8.889 -10.438 -10.562 1.00 79.06 283 LYS A N 1
ATOM 2290 C CA . LYS A 1 283 ? 8.627 -10.067 -11.960 1.00 79.06 283 LYS A CA 1
ATOM 2291 C C . LYS A 1 283 ? 9.749 -9.227 -12.579 1.00 79.06 283 LYS A C 1
ATOM 2293 O O . LYS A 1 283 ? 9.716 -8.990 -13.781 1.00 79.06 283 LYS A O 1
ATOM 2298 N N . ASN A 1 284 ? 10.699 -8.758 -11.773 1.00 84.81 284 ASN A N 1
ATOM 2299 C CA . ASN A 1 284 ? 11.824 -7.969 -12.244 1.00 84.81 284 ASN A CA 1
ATOM 2300 C C . ASN A 1 284 ? 12.916 -8.856 -12.844 1.00 84.81 284 ASN A C 1
ATOM 2302 O O . ASN A 1 284 ? 13.271 -9.897 -12.292 1.00 84.81 284 ASN A O 1
ATOM 2306 N N . THR A 1 285 ? 13.488 -8.409 -13.956 1.00 84.69 285 THR A N 1
ATOM 2307 C CA . THR A 1 285 ? 14.625 -9.051 -14.610 1.00 84.69 285 THR A CA 1
ATOM 2308 C C . THR A 1 285 ? 15.909 -8.404 -14.103 1.00 84.69 285 THR A C 1
ATOM 2310 O O . THR A 1 285 ? 16.310 -7.351 -14.583 1.00 84.69 285 THR A O 1
ATOM 2313 N N . LEU A 1 286 ? 16.556 -9.008 -13.104 1.00 90.62 286 LEU A N 1
ATOM 2314 C CA . LEU A 1 286 ? 17.793 -8.460 -12.521 1.00 90.62 286 LEU A CA 1
ATOM 2315 C C . LEU A 1 286 ? 19.051 -8.836 -13.316 1.00 90.62 286 LEU A C 1
ATOM 2317 O O . LEU A 1 286 ? 20.053 -8.131 -13.252 1.00 90.62 286 LEU A O 1
ATOM 2321 N N . VAL A 1 287 ? 19.011 -9.939 -14.064 1.00 92.75 287 VAL A N 1
ATOM 2322 C CA . VAL A 1 287 ? 20.133 -10.417 -14.880 1.00 92.75 287 VAL A CA 1
ATOM 2323 C C . VAL A 1 287 ? 19.595 -10.895 -16.222 1.00 92.75 287 VAL A C 1
ATOM 2325 O O . VAL A 1 287 ? 18.664 -11.699 -16.273 1.00 92.75 287 VAL A O 1
ATOM 2328 N N . THR A 1 288 ? 20.178 -10.399 -17.308 1.00 92.44 288 THR A N 1
ATOM 2329 C CA . THR A 1 288 ? 19.859 -10.775 -18.688 1.00 92.44 288 THR A CA 1
ATOM 2330 C C . THR A 1 288 ? 21.147 -10.884 -19.511 1.00 92.44 288 THR A C 1
ATOM 2332 O O . THR A 1 288 ? 22.247 -10.634 -19.016 1.00 92.44 288 THR A O 1
ATOM 2335 N N . LYS A 1 289 ? 21.030 -11.251 -20.793 1.00 92.31 289 LYS A N 1
ATOM 2336 C CA . LYS A 1 289 ? 22.170 -11.193 -21.722 1.00 92.31 289 LYS A CA 1
ATOM 2337 C C . LYS A 1 289 ? 22.636 -9.754 -21.975 1.00 92.31 289 LYS A C 1
ATOM 2339 O O . LYS A 1 289 ? 23.807 -9.551 -22.263 1.00 92.31 289 LYS A O 1
ATOM 2344 N N . ASP A 1 290 ? 21.739 -8.777 -21.842 1.00 92.31 290 ASP A N 1
ATOM 2345 C CA . ASP A 1 290 ? 22.004 -7.372 -22.156 1.00 92.31 290 ASP A CA 1
ATOM 2346 C C . ASP A 1 290 ? 22.510 -6.566 -20.956 1.00 92.31 290 ASP A C 1
ATOM 2348 O O . ASP A 1 290 ? 23.249 -5.602 -21.146 1.00 92.31 290 ASP A O 1
ATOM 2352 N N . TYR A 1 291 ? 22.143 -6.946 -19.727 1.00 95.50 291 TYR A N 1
ATOM 2353 C CA . TYR A 1 291 ? 22.541 -6.223 -18.518 1.00 95.50 291 TYR A CA 1
ATOM 2354 C C . TYR A 1 291 ? 22.532 -7.082 -17.248 1.00 95.50 291 TYR A C 1
ATOM 2356 O O . TYR A 1 291 ? 21.884 -8.128 -17.175 1.00 95.50 291 TYR A O 1
ATOM 2364 N N . GLN A 1 292 ? 23.194 -6.579 -16.209 1.00 96.69 292 GLN A N 1
ATOM 2365 C CA . GLN A 1 292 ? 23.205 -7.138 -14.863 1.00 96.69 292 GLN A CA 1
ATOM 2366 C C . GLN A 1 292 ? 23.019 -6.038 -13.812 1.00 96.69 292 GLN A C 1
ATOM 2368 O O . GLN A 1 292 ? 23.671 -4.998 -13.871 1.00 96.69 292 GLN A O 1
ATOM 2373 N N . VAL A 1 293 ? 22.148 -6.287 -12.834 1.00 96.88 293 VAL A N 1
ATOM 2374 C CA . VAL A 1 293 ? 21.957 -5.437 -11.653 1.00 96.88 293 VAL A CA 1
ATOM 2375 C C . VAL A 1 293 ? 22.851 -5.923 -10.511 1.00 96.88 293 VAL A C 1
ATOM 2377 O O . VAL A 1 293 ? 22.878 -7.117 -10.203 1.00 96.88 293 VAL A O 1
ATOM 2380 N N . SER A 1 294 ? 23.550 -4.999 -9.857 1.00 95.88 294 SER A N 1
ATOM 2381 C CA . SER A 1 294 ? 24.349 -5.234 -8.651 1.00 95.88 294 SER A CA 1
ATOM 2382 C C . SER A 1 294 ? 24.088 -4.162 -7.590 1.00 95.88 294 SER A C 1
ATOM 2384 O O . SER A 1 294 ? 23.410 -3.164 -7.844 1.00 95.88 294 SER A O 1
ATOM 2386 N N . ASP A 1 295 ? 24.613 -4.391 -6.383 1.00 94.81 295 ASP A N 1
ATOM 2387 C CA . ASP A 1 295 ? 24.693 -3.386 -5.314 1.00 94.81 295 ASP A CA 1
ATOM 2388 C C . ASP A 1 295 ? 23.349 -2.733 -4.957 1.00 94.81 295 ASP A C 1
ATOM 2390 O O . ASP A 1 295 ? 23.266 -1.532 -4.712 1.00 94.81 295 ASP A O 1
ATOM 2394 N N . VAL A 1 296 ? 22.278 -3.534 -4.934 1.00 95.44 296 VAL A N 1
ATOM 2395 C CA . VAL A 1 296 ? 20.927 -3.054 -4.621 1.00 95.44 296 VAL A CA 1
ATOM 2396 C C . VAL A 1 296 ? 20.858 -2.622 -3.158 1.00 95.44 296 VAL A C 1
ATOM 2398 O O . VAL A 1 296 ? 20.852 -3.444 -2.243 1.00 95.44 296 VAL A O 1
ATOM 2401 N N . GLN A 1 297 ? 20.779 -1.315 -2.957 1.00 95.56 297 GLN A N 1
ATOM 2402 C CA . GLN A 1 297 ? 20.511 -0.647 -1.693 1.00 95.56 297 GLN A CA 1
ATOM 2403 C C . GLN A 1 297 ? 19.110 -0.020 -1.733 1.00 95.56 297 GLN A C 1
ATOM 2405 O O . GLN A 1 297 ? 18.547 0.176 -2.812 1.00 95.56 297 GLN A O 1
ATOM 2410 N N . PRO A 1 298 ? 18.529 0.365 -0.582 1.00 94.62 298 PRO A N 1
ATOM 2411 C CA . PRO A 1 298 ? 17.221 1.014 -0.573 1.00 94.62 298 PRO A CA 1
ATOM 2412 C C . PRO A 1 298 ? 17.157 2.276 -1.443 1.00 94.62 298 PRO A C 1
ATOM 2414 O O . PRO A 1 298 ? 16.130 2.528 -2.049 1.00 94.62 298 PRO A O 1
ATOM 2417 N N . GLN A 1 299 ? 18.237 3.058 -1.537 1.00 96.44 299 GLN A N 1
ATOM 2418 C CA . GLN A 1 299 ? 18.247 4.339 -2.265 1.00 96.44 299 GLN A CA 1
ATOM 2419 C C . GLN A 1 299 ? 18.935 4.300 -3.627 1.00 96.44 299 GLN A C 1
ATOM 2421 O O . GLN A 1 299 ? 18.846 5.266 -4.388 1.00 96.44 299 GLN A O 1
ATOM 2426 N N . SER A 1 300 ? 19.653 3.223 -3.935 1.00 97.00 300 SER A N 1
ATOM 2427 C CA . SER A 1 300 ? 20.441 3.141 -5.155 1.00 97.00 300 SER A CA 1
ATOM 2428 C C . SER A 1 300 ? 20.683 1.707 -5.591 1.00 97.00 300 SER A C 1
ATOM 2430 O O . SER A 1 300 ? 20.604 0.776 -4.797 1.00 97.00 300 SER A O 1
ATOM 2432 N N . TYR A 1 301 ? 20.987 1.530 -6.867 1.00 97.75 301 TYR A N 1
ATOM 2433 C CA . TYR A 1 301 ? 21.490 0.271 -7.399 1.00 97.75 301 TYR A CA 1
ATOM 2434 C C . TYR A 1 301 ? 22.410 0.550 -8.584 1.00 97.75 301 TYR A C 1
ATOM 2436 O O . TYR A 1 301 ? 22.416 1.653 -9.141 1.00 97.75 301 TYR A O 1
ATOM 2444 N N . THR A 1 302 ? 23.176 -0.455 -8.986 1.00 97.75 302 THR A N 1
ATOM 2445 C CA . THR A 1 302 ? 24.057 -0.363 -10.146 1.00 97.75 302 THR A CA 1
ATOM 2446 C C . THR A 1 302 ? 23.556 -1.258 -11.270 1.00 97.75 302 THR A C 1
ATOM 2448 O O . THR A 1 302 ? 23.193 -2.410 -11.047 1.00 97.75 302 THR A O 1
ATOM 2451 N N . LEU A 1 303 ? 23.523 -0.714 -12.485 1.00 97.12 303 LEU A N 1
ATOM 2452 C CA . LEU A 1 303 ? 23.225 -1.426 -13.720 1.00 97.12 303 LEU A CA 1
ATOM 2453 C C . LEU A 1 303 ? 24.489 -1.469 -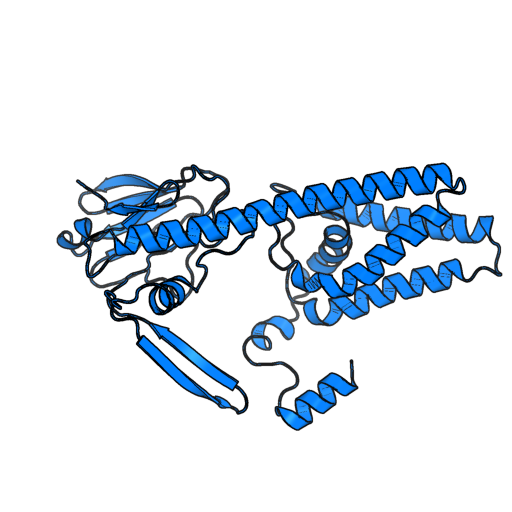14.576 1.00 97.12 303 LEU A C 1
ATOM 2455 O O . LEU A 1 303 ? 25.019 -0.427 -14.970 1.00 97.12 303 LEU A O 1
ATOM 2459 N N . THR A 1 304 ? 24.938 -2.671 -14.898 1.00 96.94 304 THR A N 1
ATOM 2460 C CA . THR A 1 304 ? 26.019 -2.904 -15.853 1.00 96.94 304 THR A CA 1
ATOM 2461 C C . THR A 1 304 ? 25.410 -3.379 -17.164 1.00 96.94 304 THR A C 1
ATOM 2463 O O . THR A 1 304 ? 24.744 -4.413 -17.187 1.00 96.94 304 THR A O 1
ATOM 2466 N N . LEU A 1 305 ? 25.618 -2.639 -18.252 1.00 96.00 305 LEU A N 1
ATOM 2467 C CA . LEU A 1 305 ? 25.225 -3.060 -19.594 1.00 96.00 305 LEU A CA 1
ATOM 2468 C C . LEU A 1 305 ? 26.291 -4.001 -20.161 1.00 96.00 305 LEU A C 1
ATOM 2470 O O . LEU A 1 305 ? 27.419 -3.599 -20.438 1.00 96.00 305 LEU A O 1
ATOM 2474 N N . ASN A 1 306 ? 25.909 -5.256 -20.371 1.00 95.00 306 ASN A N 1
ATOM 2475 C CA . ASN A 1 306 ? 26.725 -6.240 -21.080 1.00 95.00 306 ASN A CA 1
ATOM 2476 C C . ASN A 1 306 ? 26.695 -5.986 -22.596 1.00 95.00 306 ASN A C 1
ATOM 2478 O O . ASN A 1 306 ? 27.645 -6.316 -23.301 1.00 95.00 306 ASN A O 1
ATOM 2482 N N . ASN A 1 307 ? 25.609 -5.379 -23.087 1.00 93.69 307 ASN A N 1
ATOM 2483 C CA . ASN A 1 307 ? 25.430 -4.948 -24.468 1.00 93.69 307 ASN A CA 1
ATOM 2484 C C . ASN A 1 307 ? 25.293 -3.411 -24.527 1.00 93.69 307 ASN A C 1
ATOM 2486 O O . ASN A 1 307 ? 24.191 -2.894 -24.324 1.00 93.69 307 ASN A O 1
ATOM 2490 N N . PRO A 1 308 ? 26.380 -2.668 -24.809 1.00 90.56 308 PRO A N 1
ATOM 2491 C CA . PRO A 1 308 ? 26.382 -1.200 -24.794 1.00 90.56 308 PRO A CA 1
ATOM 2492 C C . PRO A 1 308 ? 25.371 -0.563 -25.754 1.00 90.56 308 PRO A C 1
ATOM 2494 O O . PRO A 1 308 ? 24.814 0.488 -25.456 1.00 90.56 308 PRO A O 1
ATOM 2497 N N . ASN A 1 309 ? 25.057 -1.235 -26.868 1.00 91.81 309 ASN A N 1
ATOM 2498 C CA . ASN A 1 309 ? 24.094 -0.747 -27.862 1.00 91.81 309 ASN A CA 1
ATOM 2499 C C . ASN A 1 309 ? 22.673 -0.601 -27.295 1.00 91.81 309 ASN A C 1
ATOM 2501 O O . ASN A 1 309 ? 21.850 0.093 -27.881 1.00 91.81 309 ASN A O 1
ATOM 2505 N N . ARG A 1 310 ? 22.377 -1.244 -26.158 1.00 92.56 310 ARG A N 1
ATOM 2506 C CA . ARG A 1 310 ? 21.082 -1.155 -25.470 1.00 92.56 310 ARG A CA 1
ATOM 2507 C C . ARG A 1 310 ? 20.953 0.075 -24.574 1.00 92.56 310 ARG A C 1
ATOM 2509 O O . ARG A 1 310 ? 19.890 0.276 -23.997 1.00 92.56 310 ARG A O 1
ATOM 2516 N N . PHE A 1 311 ? 21.991 0.907 -24.450 1.00 92.19 311 PHE A N 1
ATOM 2517 C CA . PHE A 1 311 ? 21.923 2.145 -23.667 1.00 92.19 311 PHE A CA 1
ATOM 2518 C C . PHE A 1 311 ? 20.784 3.057 -24.139 1.00 92.19 311 PHE A C 1
ATOM 2520 O O . PHE A 1 311 ? 19.991 3.537 -23.333 1.00 92.19 311 PHE A O 1
ATOM 2527 N N . GLN A 1 312 ? 20.633 3.192 -25.458 1.00 91.50 312 GLN A N 1
ATOM 2528 C CA . GLN A 1 312 ? 19.562 3.970 -26.080 1.00 91.50 312 GLN A CA 1
ATOM 2529 C C . GLN A 1 312 ? 18.151 3.427 -25.794 1.00 91.50 312 GLN A C 1
ATOM 2531 O O . GLN A 1 312 ? 17.178 4.136 -26.024 1.00 91.50 312 GLN A O 1
ATOM 2536 N N . ASP A 1 313 ? 18.016 2.195 -25.305 1.00 94.19 313 ASP A N 1
ATOM 2537 C CA . ASP A 1 313 ? 16.718 1.596 -24.986 1.00 94.19 313 ASP A CA 1
ATOM 2538 C C . ASP A 1 313 ? 16.323 1.810 -23.517 1.00 94.19 313 ASP A C 1
ATOM 2540 O O . ASP A 1 313 ? 15.247 1.375 -23.096 1.00 94.19 313 ASP A O 1
ATOM 2544 N N . LEU A 1 314 ? 17.173 2.464 -22.716 1.00 94.94 314 LEU A N 1
ATOM 2545 C CA . LEU A 1 314 ? 16.895 2.734 -21.311 1.00 94.94 314 LEU A CA 1
ATOM 2546 C C . LEU A 1 314 ? 15.819 3.813 -21.155 1.00 94.94 314 LEU A C 1
ATOM 2548 O O . LEU A 1 314 ? 15.951 4.942 -21.635 1.00 94.94 314 LEU A O 1
ATOM 2552 N N . LEU A 1 315 ? 14.773 3.462 -20.406 1.00 95.44 315 LEU A N 1
ATOM 2553 C CA . LEU A 1 315 ? 13.736 4.379 -19.952 1.00 95.44 315 LEU A CA 1
ATOM 2554 C C . LEU A 1 315 ? 13.867 4.630 -18.454 1.00 95.44 315 LEU A C 1
ATOM 2556 O O . LEU A 1 315 ? 13.865 3.701 -17.638 1.00 95.44 315 LEU A O 1
ATOM 2560 N N . LEU A 1 316 ? 13.949 5.906 -18.101 1.00 94.81 316 LEU A N 1
ATOM 2561 C CA . LEU A 1 316 ? 14.081 6.398 -16.741 1.00 94.81 316 LEU A CA 1
ATOM 2562 C C . LEU A 1 316 ? 12.784 7.038 -16.276 1.00 94.81 316 LEU A C 1
ATOM 2564 O O . LEU A 1 316 ? 12.203 7.851 -16.988 1.00 94.81 316 LEU A O 1
ATOM 2568 N N . TYR A 1 317 ? 12.363 6.729 -15.055 1.00 95.19 317 TYR A N 1
ATOM 2569 C CA . TYR A 1 317 ? 11.322 7.513 -14.406 1.00 95.19 317 TYR A CA 1
ATOM 2570 C C . TYR A 1 317 ? 11.876 8.879 -13.960 1.00 95.19 317 TYR A C 1
ATOM 2572 O O . TYR A 1 317 ? 12.818 8.947 -13.162 1.00 95.19 317 TYR A O 1
ATOM 2580 N N . SER A 1 318 ? 11.261 9.963 -14.432 1.00 94.69 318 SER A N 1
ATOM 2581 C CA . SER A 1 318 ? 11.613 11.332 -14.051 1.00 94.69 318 SER A CA 1
ATOM 2582 C C . SER A 1 318 ? 10.365 12.208 -13.972 1.00 94.69 318 SER A C 1
ATOM 2584 O O . SER A 1 318 ? 9.724 12.457 -14.990 1.00 94.69 318 SER A O 1
ATOM 2586 N N . SER A 1 319 ? 10.023 12.682 -12.768 1.00 92.69 319 SER A N 1
ATOM 2587 C CA . SER A 1 319 ? 8.973 13.687 -12.529 1.00 92.69 319 SER A CA 1
ATOM 2588 C C . SER A 1 319 ? 7.643 13.411 -13.243 1.00 92.69 319 SER A C 1
ATOM 2590 O O . SER A 1 319 ? 7.033 14.306 -13.822 1.00 92.69 319 SER A O 1
ATOM 2592 N N . GLY A 1 320 ? 7.193 12.161 -13.204 1.00 93.31 320 GLY A N 1
ATOM 2593 C CA . GLY A 1 320 ? 5.883 11.770 -13.711 1.00 93.31 320 GLY A CA 1
ATOM 2594 C C . GLY A 1 320 ? 5.836 11.207 -15.133 1.00 93.31 320 GLY A C 1
ATOM 2595 O O . GLY A 1 320 ? 4.757 10.848 -15.610 1.00 93.31 320 GLY A O 1
ATOM 2596 N N . GLU A 1 321 ? 6.983 11.073 -15.793 1.00 95.50 321 GLU A N 1
ATOM 2597 C CA . GLU A 1 321 ? 7.093 10.514 -17.141 1.00 95.50 321 GLU A CA 1
ATOM 2598 C C . GLU A 1 321 ? 8.238 9.498 -17.237 1.00 95.50 321 GLU A C 1
ATOM 2600 O O . GLU A 1 321 ? 9.178 9.503 -16.433 1.00 95.50 321 GLU A O 1
ATOM 2605 N N . PHE A 1 322 ? 8.160 8.617 -18.237 1.00 95.31 322 PHE A N 1
ATOM 2606 C CA . PHE A 1 322 ? 9.313 7.859 -18.704 1.00 95.31 322 PHE A CA 1
ATOM 2607 C C . PHE A 1 322 ? 10.071 8.671 -19.745 1.00 95.31 322 PHE A C 1
ATOM 2609 O O . PHE A 1 322 ? 9.521 9.047 -20.778 1.00 95.31 322 PHE A O 1
ATOM 2616 N N . VAL A 1 323 ? 11.352 8.900 -19.478 1.00 94.25 323 VAL A N 1
ATOM 2617 C CA . VAL A 1 323 ? 12.248 9.673 -20.333 1.00 94.25 323 VAL A CA 1
ATOM 2618 C C . VAL A 1 323 ? 13.349 8.758 -20.851 1.00 94.25 323 VAL A C 1
ATOM 2620 O O . VAL A 1 323 ? 13.898 7.941 -20.107 1.00 94.25 323 VAL A O 1
ATOM 2623 N N . LYS A 1 324 ? 13.666 8.888 -22.140 1.00 92.44 324 LYS A N 1
ATOM 2624 C CA . LYS A 1 324 ? 14.795 8.194 -22.760 1.00 92.44 324 LYS A CA 1
ATOM 2625 C C . LYS A 1 324 ? 16.102 8.727 -22.188 1.00 92.44 324 LYS A C 1
ATOM 2627 O O . LYS A 1 324 ? 16.284 9.939 -22.093 1.00 92.44 324 LYS A O 1
ATOM 2632 N N . LEU A 1 325 ? 17.018 7.828 -21.855 1.00 84.31 325 LEU A N 1
ATOM 2633 C CA . LEU A 1 325 ? 18.374 8.226 -21.520 1.00 84.31 325 LEU A CA 1
ATOM 2634 C C . LEU A 1 325 ? 19.102 8.644 -22.808 1.00 84.31 325 LEU A C 1
ATOM 2636 O O . LEU A 1 325 ? 19.277 7.831 -23.714 1.00 84.31 325 LEU A O 1
ATOM 2640 N N . SER A 1 326 ? 19.451 9.923 -22.922 1.00 71.69 326 SER A N 1
ATOM 2641 C CA . SER A 1 326 ? 20.317 10.438 -23.986 1.00 71.69 326 SER A CA 1
ATOM 2642 C C . SER A 1 326 ? 21.741 10.588 -23.459 1.00 71.69 326 SER A C 1
ATOM 2644 O O . SER A 1 326 ? 21.905 10.964 -22.297 1.00 71.69 326 SER A O 1
ATOM 2646 N N . ASP A 1 327 ? 22.721 10.286 -24.312 1.00 52.53 327 ASP A N 1
ATOM 2647 C CA . ASP A 1 327 ? 24.156 10.463 -24.040 1.00 52.53 327 ASP A CA 1
ATOM 2648 C C . ASP A 1 327 ? 24.533 11.898 -23.639 1.00 52.53 327 ASP A C 1
ATOM 2650 O O . ASP A 1 327 ? 23.915 12.853 -24.176 1.00 52.53 327 ASP A O 1
#